Protein AF-A0A7R8ZRE8-F1 (afdb_monomer_lite)

InterPro domains:
  IPR001609 Myosin head, motor domain-like [PF00063] (2-101)
  IPR001609 Myosin head, motor domain-like [PS51456] (1-142)
  IPR027417 P-loop containing nucleoside triphosphate hydrolase [SSF52540] (2-129)
  IPR036961 Kinesin motor domain superfamily [G3DSA:3.40.850.10] (17-56)

Sequence (302 aa):
DFHTRLDNLLRTLVHAKPHFIRCIRANSCEDRGRFDRHVVGRQIRAMQVMETVNLMAGGFPHRMRFKAFNSRYKLLAPFRSLRRSEDHILDDAKLILTSFSQRIEEQPINHSVSINWALGKRHLFLSHPGVAFETASHSLRSSSRRAQILRSPLTGTTASVLPLGLPGYRQPAAPSSSSRPRPQPIAGTPPPNEIGIGQINRCDPKTIQRTCQRFGLDVQEQPPPLPPSRTYTVAGNAKLSYPQMRVMKATYPDDGSASDIILYKGESVLVIGAGKRGHLVVEHKGIAIQVPFQYLELRIDR

Secondary structure (DSSP, 8-state):
-HHHHHHHHHHHHHTS---------S-TT--TT---HHHHHHHHHHTTHHHHHHHHHTS--EEEEHHHHHHHHGGGS-GGG----GGGHHHHHHHHHHHHHHHHHHS-SSTT----EEE-SSEEEESS-HHHHHHHHHHHHHHHHHHHHT---------------PPP--PPPPPP--PPPPPPPPTTPPPPP----S---PPPHHHHHHHHHHTT---S----PPPP---EEEETTEEEESSEEEEESS-B--S----S--BPTT-EEEEEEE-STTEEEEEETTEEEEEEGGGEEE----

Structure (mmCIF, N/CA/C/O backbone):
data_AF-A0A7R8ZRE8-F1
#
_entry.id   AF-A0A7R8ZRE8-F1
#
loop_
_atom_site.group_PDB
_atom_site.id
_atom_site.type_symbol
_atom_site.label_atom_id
_atom_site.label_alt_id
_atom_site.label_comp_id
_atom_site.label_asym_id
_atom_site.label_entity_id
_atom_site.label_seq_id
_atom_site.pdbx_PDB_ins_code
_atom_site.Cartn_x
_atom_site.Cartn_y
_atom_site.Cartn_z
_atom_site.occupancy
_atom_site.B_iso_or_equiv
_atom_site.auth_seq_id
_atom_site.auth_comp_id
_atom_site.auth_asym_id
_atom_site.auth_atom_id
_atom_site.pdbx_PDB_model_num
ATOM 1 N N . ASP A 1 1 ? 34.662 16.075 -7.783 1.00 87.06 1 ASP A N 1
ATOM 2 C CA . ASP A 1 1 ? 34.565 15.566 -6.412 1.00 87.06 1 ASP A CA 1
ATOM 3 C C . ASP A 1 1 ? 33.253 14.806 -6.214 1.00 87.06 1 ASP A C 1
ATOM 5 O O . ASP A 1 1 ? 32.206 15.306 -6.626 1.00 87.06 1 ASP A O 1
ATOM 9 N N . PHE A 1 2 ? 33.304 13.570 -5.708 1.00 93.12 2 PHE A N 1
ATOM 10 C CA . PHE A 1 2 ? 32.115 12.718 -5.524 1.00 93.12 2 PHE A CA 1
ATOM 11 C C . PHE A 1 2 ? 31.274 13.197 -4.337 1.00 93.12 2 PHE A C 1
ATOM 13 O O . PHE A 1 2 ? 30.052 13.292 -4.452 1.00 93.12 2 PHE A O 1
ATOM 20 N N . HIS A 1 3 ? 31.940 13.586 -3.246 1.00 94.19 3 HIS A N 1
ATOM 21 C CA . HIS A 1 3 ? 31.298 14.063 -2.023 1.00 94.19 3 HIS A CA 1
ATOM 22 C C . HIS A 1 3 ? 30.394 15.268 -2.287 1.00 94.19 3 HIS A C 1
ATOM 24 O O . HIS A 1 3 ? 29.213 15.235 -1.960 1.00 94.19 3 HIS A O 1
ATOM 30 N N . THR A 1 4 ? 30.890 16.277 -3.006 1.00 94.19 4 THR A N 1
ATOM 31 C CA . THR A 1 4 ? 30.104 17.475 -3.337 1.00 94.19 4 THR A CA 1
ATOM 32 C C . THR A 1 4 ? 28.855 17.154 -4.164 1.00 94.19 4 THR A C 1
ATOM 34 O O . THR A 1 4 ? 27.802 17.758 -3.965 1.00 94.19 4 THR A O 1
ATOM 37 N N . ARG A 1 5 ? 28.941 16.195 -5.099 1.00 94.75 5 ARG A N 1
ATOM 38 C CA . ARG A 1 5 ? 27.792 15.791 -5.929 1.00 94.75 5 ARG A CA 1
ATOM 39 C C . ARG A 1 5 ? 26.746 15.031 -5.113 1.00 94.75 5 ARG A C 1
ATOM 41 O O . ARG A 1 5 ? 25.556 15.270 -5.305 1.00 94.75 5 ARG A O 1
ATOM 48 N N . LEU A 1 6 ? 27.183 14.158 -4.204 1.00 95.81 6 LEU A N 1
ATOM 49 C CA . LEU A 1 6 ? 26.295 13.435 -3.296 1.00 95.81 6 LEU A CA 1
ATOM 50 C C . LEU A 1 6 ? 25.598 14.389 -2.318 1.00 95.81 6 LEU A C 1
ATOM 52 O O . LEU A 1 6 ? 24.380 14.319 -2.175 1.00 95.81 6 LEU A O 1
ATOM 56 N N . ASP A 1 7 ? 26.336 15.322 -1.716 1.00 95.19 7 ASP A N 1
ATOM 57 C CA . ASP A 1 7 ? 25.781 16.309 -0.784 1.00 95.19 7 ASP A CA 1
ATOM 58 C C . ASP A 1 7 ? 24.723 17.188 -1.449 1.00 95.19 7 ASP A C 1
ATOM 60 O O . ASP A 1 7 ? 23.653 17.424 -0.886 1.00 95.19 7 ASP A O 1
ATOM 64 N N . ASN A 1 8 ? 24.987 17.641 -2.676 1.00 92.69 8 ASN A N 1
ATOM 65 C CA . ASN A 1 8 ? 24.018 18.419 -3.440 1.00 92.69 8 ASN A CA 1
ATOM 66 C C . ASN A 1 8 ? 22.737 17.612 -3.711 1.00 92.69 8 ASN A C 1
ATOM 68 O O . ASN A 1 8 ? 21.641 18.136 -3.514 1.00 92.69 8 ASN A O 1
ATOM 72 N N . LEU A 1 9 ? 22.861 16.333 -4.089 1.00 93.25 9 LEU A N 1
ATOM 73 C CA . LEU A 1 9 ? 21.713 15.444 -4.294 1.00 93.25 9 LEU A CA 1
ATOM 74 C C . LEU A 1 9 ? 20.910 15.241 -3.000 1.00 93.25 9 LEU A C 1
ATOM 76 O O . LEU A 1 9 ? 19.682 15.330 -3.020 1.00 93.25 9 LEU A O 1
ATOM 80 N N . LEU A 1 10 ? 21.586 14.994 -1.874 1.00 93.62 10 LEU A N 1
ATOM 81 C CA . LEU A 1 10 ? 20.930 14.798 -0.581 1.00 93.62 10 LEU A CA 1
ATOM 82 C C . LEU A 1 10 ? 20.164 16.051 -0.146 1.00 93.62 10 LEU A C 1
ATOM 84 O O . LEU A 1 10 ? 19.016 15.926 0.277 1.00 93.62 10 LEU A O 1
ATOM 88 N N . ARG A 1 11 ? 20.730 17.255 -0.324 1.00 91.94 11 ARG A N 1
ATOM 89 C CA . ARG A 1 11 ? 20.013 18.511 -0.034 1.00 91.94 11 ARG A CA 1
ATOM 90 C C . ARG A 1 11 ? 18.726 18.628 -0.847 1.00 91.94 11 ARG A C 1
ATOM 92 O O . ARG A 1 11 ? 17.687 18.961 -0.287 1.00 91.94 11 ARG A O 1
ATOM 99 N N . THR A 1 12 ? 18.754 18.298 -2.139 1.00 88.50 12 THR A N 1
ATOM 100 C CA . THR A 1 12 ? 17.541 18.306 -2.973 1.00 88.50 12 THR A CA 1
ATOM 101 C C . THR A 1 12 ? 16.508 17.281 -2.496 1.00 88.50 12 THR A C 1
ATOM 103 O O . THR A 1 12 ? 15.318 17.586 -2.444 1.00 88.50 12 THR A O 1
ATOM 106 N N . LEU A 1 13 ? 16.944 16.077 -2.112 1.00 90.88 13 LEU A N 1
ATOM 107 C CA . LEU A 1 13 ? 16.048 15.014 -1.651 1.00 90.88 13 LEU A CA 1
ATOM 108 C C . LEU A 1 13 ? 15.392 15.319 -0.298 1.00 90.88 13 LEU A C 1
ATOM 110 O O . LEU A 1 13 ? 14.240 14.942 -0.098 1.00 90.88 13 LEU A O 1
ATOM 114 N N . VAL A 1 14 ? 16.084 16.018 0.608 1.00 90.75 14 VAL A N 1
ATOM 115 C CA . VAL A 1 14 ? 15.547 16.399 1.929 1.00 90.75 14 VAL A CA 1
ATOM 116 C C . VAL A 1 14 ? 14.339 17.332 1.811 1.00 90.75 14 VAL A C 1
ATOM 118 O O . VAL A 1 14 ? 13.418 17.247 2.621 1.00 90.75 14 VAL A O 1
ATOM 121 N N . HIS A 1 15 ? 14.303 18.191 0.791 1.00 88.75 15 HIS A N 1
ATOM 122 C CA . HIS A 1 15 ? 13.169 19.086 0.544 1.00 88.75 15 HIS A CA 1
ATOM 123 C C . HIS A 1 15 ? 12.022 18.426 -0.238 1.00 88.75 15 HIS A C 1
ATOM 125 O O . HIS A 1 15 ? 10.964 19.032 -0.413 1.00 88.75 15 HIS A O 1
ATOM 131 N N . ALA A 1 16 ? 12.205 17.188 -0.701 1.00 90.31 16 ALA A N 1
ATOM 132 C CA . ALA A 1 16 ? 11.197 16.436 -1.431 1.00 90.31 16 ALA A CA 1
ATOM 133 C C . ALA A 1 16 ? 10.409 15.489 -0.513 1.00 90.31 16 ALA A C 1
ATOM 135 O O . ALA A 1 16 ? 10.809 15.162 0.603 1.00 90.31 16 ALA A O 1
ATOM 136 N N . LYS A 1 17 ? 9.281 14.984 -1.022 1.00 88.06 17 LYS A N 1
ATOM 137 C CA . LYS A 1 17 ? 8.579 13.841 -0.431 1.00 88.06 17 LYS A CA 1
ATOM 138 C C . LYS A 1 17 ? 9.030 12.563 -1.148 1.00 88.06 17 LYS A C 1
ATOM 140 O O . LYS A 1 17 ? 8.593 12.335 -2.278 1.00 88.06 17 LYS A O 1
ATOM 145 N N . PRO A 1 18 ? 9.898 11.733 -0.548 1.00 86.12 18 PRO A N 1
ATOM 146 C CA . PRO A 1 18 ? 10.464 10.593 -1.251 1.00 86.12 18 PRO A CA 1
ATOM 147 C C . PRO A 1 18 ? 9.448 9.458 -1.407 1.00 86.12 18 PRO A C 1
ATOM 149 O O . PRO A 1 18 ? 8.676 9.142 -0.499 1.00 86.12 18 PRO A O 1
ATOM 152 N N . HIS A 1 19 ? 9.508 8.804 -2.564 1.00 86.69 19 HIS A N 1
ATOM 153 C CA . HIS A 1 19 ? 8.816 7.555 -2.857 1.00 86.69 19 HIS A CA 1
ATOM 154 C C . HIS A 1 19 ? 9.860 6.526 -3.294 1.00 86.69 19 HIS A C 1
ATOM 156 O O . HIS A 1 19 ? 10.651 6.791 -4.195 1.00 86.69 19 HIS A O 1
ATOM 162 N N . PHE A 1 20 ? 9.876 5.359 -2.649 1.00 85.31 20 PHE A N 1
ATOM 163 C CA . PHE A 1 20 ? 10.889 4.332 -2.891 1.00 85.31 20 PHE A CA 1
ATOM 164 C C . PHE A 1 20 ? 10.307 3.158 -3.678 1.00 85.31 20 PHE A C 1
ATOM 166 O O . PHE A 1 20 ? 9.267 2.612 -3.311 1.00 85.31 20 PHE A O 1
ATOM 173 N N . ILE A 1 21 ? 11.016 2.737 -4.726 1.00 90.38 21 ILE A N 1
ATOM 174 C CA . ILE A 1 21 ? 10.726 1.523 -5.494 1.00 90.38 21 ILE A CA 1
ATOM 175 C C . ILE A 1 21 ? 11.922 0.583 -5.325 1.00 90.38 21 ILE A C 1
ATOM 177 O O . ILE A 1 21 ? 13.054 0.958 -5.621 1.00 90.38 21 ILE A O 1
ATOM 181 N N . ARG A 1 22 ? 11.676 -0.634 -4.829 1.00 88.81 22 ARG A N 1
ATOM 182 C CA . ARG A 1 22 ? 12.699 -1.677 -4.668 1.00 88.81 22 ARG A CA 1
ATOM 183 C C . ARG A 1 22 ? 12.564 -2.695 -5.796 1.00 88.81 22 ARG A C 1
ATOM 185 O O . ARG A 1 22 ? 11.611 -3.470 -5.818 1.00 88.81 22 ARG A O 1
ATOM 192 N N . CYS A 1 23 ? 13.507 -2.686 -6.730 1.00 94.00 23 CYS A N 1
ATOM 193 C CA . CYS A 1 23 ? 13.547 -3.642 -7.833 1.00 94.00 23 CYS A CA 1
ATOM 194 C C . CYS A 1 23 ? 14.238 -4.938 -7.389 1.00 94.00 23 CYS A C 1
ATOM 196 O O . CYS A 1 23 ? 15.284 -4.891 -6.747 1.00 94.00 23 CYS A O 1
ATOM 198 N N . ILE A 1 24 ? 13.669 -6.095 -7.742 1.00 93.62 24 ILE A N 1
ATOM 199 C CA . ILE A 1 24 ? 14.229 -7.414 -7.415 1.00 93.62 24 ILE A CA 1
ATOM 200 C C . ILE A 1 24 ? 14.342 -8.238 -8.690 1.00 93.62 24 ILE A C 1
ATOM 202 O O . ILE A 1 24 ? 13.349 -8.482 -9.376 1.00 93.62 24 ILE A O 1
ATOM 206 N N . ARG A 1 25 ? 15.547 -8.724 -8.979 1.00 92.31 25 ARG A N 1
ATOM 207 C CA . ARG A 1 25 ? 15.789 -9.686 -10.052 1.00 92.31 25 ARG A CA 1
ATOM 208 C C . ARG A 1 25 ? 15.332 -11.077 -9.612 1.00 92.31 25 ARG A C 1
ATOM 210 O O . ARG A 1 25 ? 15.838 -11.601 -8.622 1.00 92.31 25 ARG A O 1
ATOM 217 N N . ALA A 1 26 ? 14.398 -11.674 -10.353 1.00 93.38 26 ALA A N 1
ATOM 218 C CA . ALA A 1 26 ? 13.807 -12.969 -10.008 1.00 93.38 26 ALA A CA 1
ATOM 219 C C . ALA A 1 26 ? 14.759 -14.158 -10.223 1.00 93.38 26 ALA A C 1
ATOM 221 O O . ALA A 1 26 ? 14.683 -15.137 -9.488 1.00 93.38 26 ALA A O 1
ATOM 222 N N . ASN A 1 27 ? 15.642 -14.090 -11.222 1.00 93.31 27 ASN A N 1
ATOM 223 C CA . ASN A 1 27 ? 16.634 -15.121 -11.521 1.00 93.31 27 ASN A CA 1
ATOM 224 C C . ASN A 1 27 ? 17.823 -14.522 -12.302 1.00 93.31 27 ASN A C 1
ATOM 226 O O . ASN A 1 27 ? 17.683 -13.482 -12.946 1.00 93.31 27 ASN A O 1
ATOM 230 N N . SER A 1 28 ? 18.991 -15.166 -12.240 1.00 91.69 28 SER A N 1
ATOM 231 C CA . SER A 1 28 ? 20.229 -14.671 -12.870 1.00 91.69 28 SER A CA 1
ATOM 232 C C . SER A 1 28 ? 20.265 -14.795 -14.397 1.00 91.69 28 SER A C 1
ATOM 234 O O . SER A 1 28 ? 21.117 -14.171 -15.020 1.00 91.69 28 SER A O 1
ATOM 236 N N . CYS A 1 29 ? 19.382 -15.605 -14.983 1.00 90.75 29 CYS A N 1
ATOM 237 C CA . CYS A 1 29 ? 19.345 -15.896 -16.421 1.00 90.75 29 CYS A CA 1
ATOM 238 C C . CYS A 1 29 ? 18.285 -15.071 -17.173 1.00 90.75 29 CYS A C 1
ATOM 240 O O . CYS A 1 29 ? 18.202 -15.152 -18.388 1.00 90.75 29 CYS A O 1
ATOM 242 N N . GLU A 1 30 ? 17.483 -14.276 -16.456 1.00 87.81 30 GLU A N 1
ATOM 243 C CA . GLU A 1 30 ? 16.358 -13.480 -16.982 1.00 87.81 30 GLU A CA 1
ATOM 244 C C . GLU A 1 30 ? 15.233 -14.306 -17.622 1.00 87.81 30 GLU A C 1
ATOM 246 O O . GLU A 1 30 ? 14.402 -13.800 -18.378 1.00 87.81 30 GLU A O 1
ATOM 251 N N . ASP A 1 31 ? 15.141 -15.577 -17.236 1.00 89.38 31 ASP A N 1
ATOM 252 C CA . ASP A 1 31 ? 14.127 -16.498 -17.726 1.00 89.38 31 ASP A CA 1
ATOM 253 C C . ASP A 1 31 ? 12.733 -16.093 -17.235 1.00 89.38 31 ASP A C 1
ATOM 255 O O . ASP A 1 31 ? 12.507 -15.787 -16.057 1.00 89.38 31 ASP A O 1
ATOM 259 N N . ARG A 1 32 ? 11.746 -16.151 -18.131 1.00 88.25 32 ARG A N 1
ATOM 260 C CA . ARG A 1 32 ? 10.348 -15.869 -17.786 1.00 88.25 32 ARG A CA 1
ATOM 261 C C . ARG A 1 32 ? 9.765 -16.989 -16.926 1.00 88.25 32 ARG A C 1
ATOM 263 O O . ARG A 1 32 ? 9.929 -18.163 -17.229 1.00 88.25 32 ARG A O 1
ATOM 270 N N . GLY A 1 33 ? 9.031 -16.620 -15.876 1.00 87.06 33 GLY A N 1
ATOM 271 C CA . GLY A 1 33 ? 8.348 -17.578 -14.996 1.00 87.06 33 GLY A CA 1
ATOM 272 C C . GLY A 1 33 ? 9.276 -18.371 -14.069 1.00 87.06 33 GLY A C 1
ATOM 273 O O . GLY A 1 33 ? 8.796 -19.221 -13.323 1.00 87.06 33 GLY A O 1
ATOM 274 N N . ARG A 1 34 ? 10.583 -18.084 -14.081 1.00 88.38 34 ARG A N 1
ATOM 275 C CA . ARG A 1 34 ? 11.568 -18.722 -13.209 1.00 88.38 34 ARG A CA 1
ATOM 276 C C . ARG A 1 34 ? 11.878 -17.835 -12.010 1.00 88.38 34 ARG A C 1
ATOM 278 O O . ARG A 1 34 ? 12.193 -16.654 -12.158 1.00 88.38 34 ARG A O 1
ATOM 285 N N . PHE A 1 35 ? 11.829 -18.427 -10.823 1.00 92.69 35 PHE A N 1
ATOM 286 C CA . PHE A 1 35 ? 12.136 -17.757 -9.566 1.00 92.69 35 PHE A CA 1
ATOM 287 C C . PHE A 1 35 ? 13.261 -18.498 -8.848 1.00 92.69 35 PHE A C 1
ATOM 289 O O . PHE A 1 35 ? 13.107 -19.656 -8.466 1.00 92.69 35 PHE A O 1
ATOM 296 N N . ASP A 1 36 ? 14.390 -17.822 -8.662 1.00 91.75 36 ASP A N 1
ATOM 297 C CA . ASP A 1 36 ? 15.524 -18.328 -7.904 1.00 91.75 36 ASP A CA 1
ATOM 298 C C . ASP A 1 36 ? 15.533 -17.697 -6.507 1.00 91.75 36 ASP A C 1
ATOM 300 O O . ASP A 1 36 ? 15.839 -16.514 -6.309 1.00 91.75 36 ASP A O 1
ATOM 304 N N . ARG A 1 37 ? 15.219 -18.529 -5.510 1.00 92.75 37 ARG A N 1
ATOM 305 C CA . ARG A 1 37 ? 15.152 -18.124 -4.106 1.00 92.75 37 ARG A CA 1
ATOM 306 C C . ARG A 1 37 ? 16.490 -17.607 -3.579 1.00 92.75 37 ARG A C 1
ATOM 308 O O . ARG A 1 37 ? 16.485 -16.703 -2.746 1.00 92.75 37 ARG A O 1
ATOM 315 N N . HIS A 1 38 ? 17.623 -18.139 -4.034 1.00 91.44 38 HIS A N 1
ATOM 316 C CA . HIS A 1 38 ? 18.937 -17.713 -3.548 1.00 91.44 38 HIS A CA 1
ATOM 317 C C . HIS A 1 38 ? 19.315 -16.336 -4.097 1.00 91.44 38 HIS A C 1
ATOM 319 O O . HIS A 1 38 ? 19.860 -15.500 -3.372 1.00 91.44 38 HIS A O 1
ATOM 325 N N . VAL A 1 39 ? 18.990 -16.068 -5.362 1.00 90.62 39 VAL A N 1
ATOM 326 C CA . VAL A 1 39 ? 19.213 -14.764 -6.006 1.00 90.62 39 VAL A CA 1
ATOM 327 C C . VAL A 1 39 ? 18.345 -13.688 -5.365 1.00 90.62 39 VAL A C 1
ATOM 329 O O . VAL A 1 39 ? 18.846 -12.630 -4.979 1.00 90.62 39 VAL A O 1
ATOM 332 N N . VAL A 1 40 ? 17.056 -13.970 -5.189 1.00 94.38 40 VAL A N 1
ATOM 333 C CA . VAL A 1 40 ? 16.113 -13.046 -4.551 1.00 94.38 40 VAL A CA 1
ATOM 334 C C . VAL A 1 40 ? 16.454 -12.851 -3.072 1.00 94.38 40 VAL A C 1
ATOM 336 O O . VAL A 1 40 ? 16.520 -11.720 -2.600 1.00 94.38 40 VAL A O 1
ATOM 339 N N . GLY A 1 41 ? 16.760 -13.928 -2.343 1.00 92.38 41 GLY A N 1
ATOM 340 C CA . GLY A 1 41 ? 17.111 -13.871 -0.923 1.00 92.38 41 GLY A CA 1
ATOM 341 C C . GLY A 1 41 ? 18.361 -13.035 -0.636 1.00 92.38 41 GLY A C 1
ATOM 342 O O . GLY A 1 41 ? 18.385 -12.279 0.334 1.00 92.38 41 GLY A O 1
ATOM 343 N N . ARG A 1 42 ? 19.389 -13.099 -1.498 1.00 92.75 42 ARG A N 1
ATOM 344 C CA . ARG A 1 42 ? 20.566 -12.217 -1.392 1.00 92.75 42 ARG A CA 1
ATOM 345 C C . ARG A 1 42 ? 20.197 -10.741 -1.556 1.00 92.75 42 ARG A C 1
ATOM 347 O O . ARG A 1 42 ? 20.642 -9.933 -0.750 1.00 92.75 42 ARG A O 1
ATOM 354 N N . GLN A 1 43 ? 19.356 -10.405 -2.535 1.00 93.94 43 GLN A N 1
ATOM 355 C CA . GLN A 1 43 ? 18.902 -9.027 -2.762 1.00 93.94 43 GLN A CA 1
ATOM 356 C C . GLN A 1 43 ? 18.036 -8.503 -1.611 1.00 93.94 43 GLN A C 1
ATOM 358 O O . GLN A 1 43 ? 18.227 -7.377 -1.168 1.00 93.94 43 GLN A O 1
ATOM 363 N N . ILE A 1 44 ? 17.122 -9.324 -1.086 1.00 94.31 44 ILE A N 1
ATOM 364 C CA . ILE A 1 44 ? 16.276 -8.971 0.065 1.00 94.31 44 ILE A CA 1
ATOM 365 C C . ILE A 1 44 ? 17.133 -8.612 1.286 1.00 94.31 44 ILE A C 1
ATOM 367 O O . ILE A 1 44 ? 16.851 -7.606 1.937 1.00 94.31 44 ILE A O 1
ATOM 371 N N . ARG A 1 45 ? 18.188 -9.394 1.562 1.00 92.31 45 ARG A N 1
ATOM 372 C CA . ARG A 1 45 ? 19.153 -9.101 2.637 1.00 92.31 45 ARG A CA 1
ATOM 373 C C . ARG A 1 45 ? 19.966 -7.838 2.356 1.00 92.31 45 ARG A C 1
ATOM 375 O O . ARG A 1 45 ? 20.076 -6.989 3.227 1.00 92.31 45 ARG A O 1
ATOM 382 N N . ALA A 1 46 ? 20.485 -7.677 1.137 1.00 93.12 46 ALA A N 1
ATOM 383 C CA . ALA A 1 46 ? 21.270 -6.497 0.761 1.00 93.12 46 ALA A CA 1
ATOM 384 C 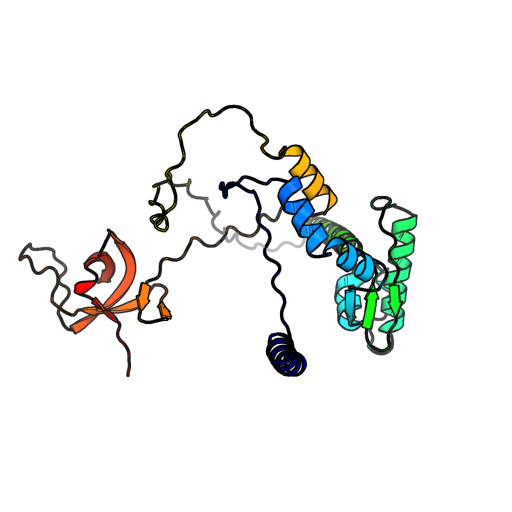C . ALA A 1 46 ? 20.465 -5.186 0.862 1.00 93.12 46 ALA A C 1
ATOM 386 O O . ALA A 1 46 ? 21.001 -4.159 1.257 1.00 93.12 46 ALA A O 1
ATOM 387 N N . MET A 1 47 ? 19.168 -5.227 0.547 1.00 93.50 47 MET A N 1
ATOM 388 C CA . MET A 1 47 ? 18.249 -4.091 0.693 1.00 93.50 47 MET A CA 1
ATOM 389 C C . MET A 1 47 ? 17.679 -3.930 2.114 1.00 93.50 47 MET A C 1
ATOM 391 O O . MET A 1 47 ? 16.827 -3.063 2.323 1.00 93.50 47 MET A O 1
ATOM 395 N N . GLN A 1 48 ? 18.076 -4.788 3.058 1.00 92.25 48 GLN A N 1
ATOM 396 C CA . GLN A 1 48 ? 17.611 -4.802 4.449 1.00 92.25 48 GLN A CA 1
ATOM 397 C C . GLN A 1 48 ? 16.081 -4.839 4.602 1.00 92.25 48 GLN A C 1
ATOM 399 O O . GLN A 1 48 ? 15.483 -4.199 5.475 1.00 92.25 48 GLN A O 1
ATOM 404 N N . VAL A 1 49 ? 15.400 -5.546 3.695 1.00 89.31 49 VAL A N 1
ATOM 405 C CA . VAL A 1 49 ? 13.931 -5.583 3.682 1.00 89.31 49 VAL A CA 1
ATOM 406 C C . VAL A 1 49 ? 13.405 -6.276 4.938 1.00 89.31 49 VAL A C 1
ATOM 408 O O . VAL A 1 49 ? 12.442 -5.792 5.527 1.00 89.31 49 VAL A O 1
ATOM 411 N N . MET A 1 50 ? 14.040 -7.370 5.367 1.00 85.69 50 MET A N 1
ATOM 412 C CA . MET A 1 50 ? 13.608 -8.140 6.539 1.00 85.69 50 MET A CA 1
ATOM 413 C C . MET A 1 50 ? 13.820 -7.364 7.836 1.00 85.69 50 MET A C 1
ATOM 415 O O . MET A 1 50 ? 12.952 -7.354 8.698 1.00 85.69 50 MET A O 1
ATOM 419 N N . GLU A 1 51 ? 14.939 -6.665 7.949 1.00 87.25 51 GLU A N 1
ATOM 420 C CA . GLU A 1 51 ? 15.298 -5.805 9.069 1.00 87.25 51 GLU A CA 1
ATOM 421 C C . GLU A 1 51 ? 14.311 -4.641 9.173 1.00 87.25 51 GLU A C 1
ATOM 423 O O . GLU A 1 51 ? 13.790 -4.370 10.252 1.00 87.25 51 GLU A O 1
ATOM 428 N N . THR A 1 52 ? 13.967 -4.021 8.035 1.00 86.38 52 THR A N 1
ATOM 429 C CA . THR A 1 52 ? 12.921 -2.988 7.980 1.00 86.38 52 THR A CA 1
ATOM 430 C C . THR A 1 52 ? 11.579 -3.551 8.457 1.00 86.38 52 THR A C 1
ATOM 432 O O . THR A 1 52 ? 10.890 -2.915 9.250 1.00 86.38 52 THR A O 1
ATOM 435 N N . VAL A 1 53 ? 11.194 -4.745 7.993 1.00 83.00 53 VAL A N 1
ATOM 436 C CA . VAL A 1 53 ? 9.942 -5.399 8.405 1.00 83.00 53 VAL A CA 1
ATOM 437 C C . VAL A 1 53 ? 9.946 -5.722 9.895 1.00 83.00 53 VAL A C 1
ATOM 439 O O . VAL A 1 53 ? 8.958 -5.436 10.559 1.00 83.00 53 VAL A O 1
ATOM 442 N N . ASN A 1 54 ? 11.044 -6.243 10.436 1.00 81.81 54 ASN A N 1
ATOM 443 C CA . ASN A 1 54 ? 11.167 -6.560 11.857 1.00 81.81 54 ASN A CA 1
ATOM 444 C C . ASN A 1 54 ? 11.098 -5.301 12.728 1.00 81.81 54 ASN A C 1
ATOM 446 O O . ASN A 1 54 ? 10.386 -5.290 13.729 1.00 81.81 54 ASN A O 1
ATOM 450 N N . LEU A 1 55 ? 11.771 -4.221 12.319 1.00 82.50 55 LEU A N 1
ATOM 451 C CA . LEU A 1 55 ? 11.699 -2.929 13.004 1.00 82.50 55 LEU A CA 1
ATOM 452 C C . LEU A 1 55 ? 10.265 -2.384 13.001 1.00 82.50 55 LEU A C 1
ATOM 454 O O . LEU A 1 55 ? 9.780 -1.913 14.027 1.00 82.50 55 LEU A O 1
ATOM 458 N N . MET A 1 56 ? 9.555 -2.497 11.874 1.00 81.00 56 MET A N 1
ATOM 459 C CA . MET A 1 56 ? 8.142 -2.117 11.796 1.00 81.00 56 MET A CA 1
ATOM 460 C C . MET A 1 56 ? 7.246 -3.025 12.646 1.00 81.00 56 MET A C 1
ATOM 462 O O . MET A 1 56 ? 6.318 -2.528 13.278 1.00 81.00 56 MET A O 1
ATOM 466 N N . ALA A 1 57 ? 7.514 -4.332 12.678 1.00 73.75 57 ALA A N 1
ATOM 467 C CA . ALA A 1 57 ? 6.730 -5.319 13.419 1.00 73.75 57 ALA A CA 1
ATOM 468 C C . ALA A 1 57 ? 6.857 -5.161 14.943 1.00 73.75 57 ALA A C 1
ATOM 470 O O . ALA A 1 57 ? 5.900 -5.441 15.660 1.00 73.75 57 ALA A O 1
ATOM 471 N N . GLY A 1 58 ? 8.002 -4.676 15.434 1.00 76.44 58 GLY A N 1
ATOM 472 C CA . GLY A 1 58 ? 8.182 -4.312 16.844 1.00 76.44 58 GLY A CA 1
ATOM 473 C C . GLY A 1 58 ? 7.413 -3.053 17.270 1.00 76.44 58 GLY A C 1
ATOM 474 O O . GLY A 1 58 ? 7.312 -2.774 18.461 1.00 76.44 58 GLY A O 1
ATOM 475 N N . GLY A 1 59 ? 6.878 -2.286 16.314 1.00 83.81 59 GLY A N 1
ATOM 476 C CA . GLY A 1 59 ? 6.095 -1.079 16.564 1.00 83.81 59 GLY A CA 1
ATOM 477 C C . GLY A 1 59 ? 4.593 -1.272 16.344 1.00 83.81 59 GLY A C 1
ATOM 478 O O . GLY A 1 59 ? 4.025 -2.333 16.586 1.00 83.81 59 GLY A O 1
ATOM 479 N N . PHE A 1 60 ? 3.942 -0.211 15.858 1.00 85.12 60 PHE A N 1
ATOM 480 C CA . PHE A 1 60 ? 2.527 -0.211 15.479 1.00 85.12 60 PHE A CA 1
ATOM 481 C C . PHE A 1 60 ? 2.347 0.274 14.028 1.00 85.12 60 PHE A C 1
ATOM 483 O O . PHE A 1 60 ? 1.969 1.429 13.801 1.00 85.12 60 PHE A O 1
ATOM 490 N N . PRO A 1 61 ? 2.634 -0.574 13.023 1.00 78.88 61 PRO A N 1
ATOM 491 C CA . PRO A 1 61 ? 2.628 -0.192 11.611 1.00 78.88 61 PRO A CA 1
ATOM 492 C C . PRO A 1 61 ? 1.232 0.191 11.106 1.00 78.88 61 PRO A C 1
ATOM 494 O O . PRO A 1 61 ? 1.104 0.926 10.126 1.00 78.88 61 PRO A O 1
ATOM 497 N N . HIS A 1 62 ? 0.170 -0.273 11.769 1.00 82.19 62 HIS A N 1
ATOM 498 C CA . HIS A 1 62 ? -1.197 0.060 11.398 1.00 82.19 62 HIS A CA 1
ATOM 499 C C . HIS A 1 62 ? -1.764 1.156 12.296 1.00 82.19 62 HIS A C 1
ATOM 501 O O . HIS A 1 62 ? -1.919 0.979 13.502 1.00 82.19 62 HIS A O 1
ATOM 507 N N . ARG A 1 63 ? -2.157 2.269 11.671 1.00 87.44 63 ARG A N 1
ATOM 508 C CA . ARG A 1 63 ? -2.825 3.401 12.317 1.00 87.44 63 ARG A CA 1
ATOM 509 C C . ARG A 1 63 ? -4.211 3.605 11.716 1.00 87.44 63 ARG A C 1
ATOM 511 O O . ARG A 1 63 ? -4.339 3.826 10.514 1.00 87.44 63 ARG A O 1
ATOM 518 N N . MET A 1 64 ? -5.247 3.599 12.548 1.00 88.81 64 MET A N 1
ATOM 519 C CA . MET A 1 64 ? -6.637 3.756 12.111 1.00 88.81 64 MET A CA 1
ATOM 520 C C . MET A 1 64 ? -7.365 4.798 12.958 1.00 88.81 64 MET A C 1
ATOM 522 O O . MET A 1 64 ? -7.181 4.852 14.167 1.00 88.81 64 MET A O 1
ATOM 526 N N . ARG A 1 65 ? -8.206 5.643 12.351 1.00 92.00 65 ARG A N 1
ATOM 527 C CA . ARG A 1 65 ? -9.088 6.545 13.117 1.00 92.00 65 ARG A CA 1
ATOM 528 C C . ARG A 1 65 ? -10.143 5.735 13.864 1.00 92.00 65 ARG A C 1
ATOM 530 O O . ARG A 1 65 ? -10.697 4.804 13.285 1.00 92.00 65 ARG A O 1
ATOM 537 N N . PHE A 1 66 ? -10.499 6.142 15.080 1.00 91.50 66 PHE A N 1
ATOM 538 C CA . PHE A 1 66 ? -11.488 5.409 15.878 1.00 91.50 66 PHE A CA 1
ATOM 539 C C . PHE A 1 66 ? -12.851 5.266 15.186 1.00 91.50 66 PHE A C 1
ATOM 541 O O . PHE A 1 66 ? -13.411 4.178 15.156 1.00 91.50 66 PHE A O 1
ATOM 548 N N . LYS A 1 67 ? -13.341 6.322 14.521 1.00 90.62 67 LYS A N 1
ATOM 549 C CA . LYS A 1 67 ? -14.591 6.275 13.739 1.00 90.62 67 LYS A CA 1
ATOM 550 C C . LYS A 1 67 ? -14.560 5.199 12.644 1.00 90.62 67 LYS A C 1
ATOM 552 O O . LYS A 1 67 ? -15.532 4.471 12.455 1.00 90.62 67 LYS A O 1
ATOM 557 N N . ALA A 1 68 ? -13.425 5.069 11.952 1.00 89.50 68 ALA A N 1
ATOM 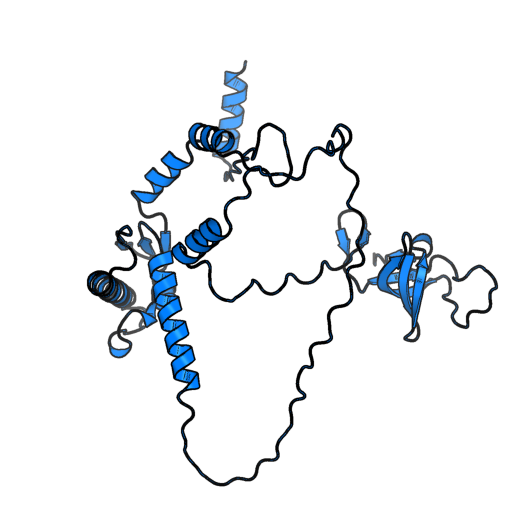558 C CA . ALA A 1 68 ? -13.230 4.036 10.937 1.00 89.50 68 ALA A CA 1
ATOM 559 C C . ALA A 1 68 ? -13.133 2.638 11.567 1.00 89.50 68 ALA A C 1
ATOM 561 O O . ALA A 1 68 ? -13.741 1.699 11.057 1.00 89.50 68 ALA A O 1
ATOM 562 N N . PHE A 1 69 ? -12.426 2.517 12.695 1.00 89.62 69 PHE A N 1
ATOM 563 C CA . PHE A 1 69 ? -12.284 1.268 13.440 1.00 89.62 69 PHE A CA 1
ATOM 564 C C . PHE A 1 69 ? -13.639 0.744 13.936 1.00 89.62 69 PHE A C 1
ATOM 566 O O . PHE A 1 69 ? -14.037 -0.358 13.563 1.00 89.62 69 PHE A O 1
ATOM 573 N N . ASN A 1 70 ? -14.402 1.558 14.670 1.00 90.00 70 ASN A N 1
ATOM 574 C CA . ASN A 1 70 ? -15.702 1.164 15.218 1.00 90.00 70 ASN A CA 1
ATOM 575 C C . ASN A 1 70 ? -16.684 0.797 14.100 1.00 90.00 70 ASN A C 1
ATOM 577 O O . ASN A 1 70 ? -17.350 -0.231 14.170 1.00 90.00 70 ASN A O 1
ATOM 581 N N . SER A 1 71 ? -16.734 1.583 13.018 1.00 87.00 71 SER A N 1
ATOM 582 C CA . SER A 1 71 ? -17.601 1.280 11.872 1.00 87.00 71 SER A CA 1
ATOM 583 C C . SER A 1 71 ? -17.264 -0.069 11.225 1.00 87.00 71 SER A C 1
ATOM 585 O O . SER A 1 71 ? -18.160 -0.865 10.923 1.00 87.00 71 SER A O 1
ATOM 587 N N . ARG A 1 72 ? -15.967 -0.356 11.052 1.00 84.31 72 ARG A N 1
ATOM 588 C CA . ARG A 1 72 ? -15.484 -1.577 10.401 1.00 84.31 72 ARG A CA 1
ATOM 589 C C . ARG A 1 72 ? -15.679 -2.823 11.268 1.00 84.31 72 ARG A C 1
ATOM 591 O O . ARG A 1 72 ? -16.076 -3.861 10.730 1.00 84.31 72 ARG A O 1
ATOM 598 N N . TYR A 1 73 ? -15.436 -2.701 12.573 1.00 84.38 73 TYR A N 1
ATOM 599 C CA . TYR A 1 73 ? -15.282 -3.821 13.507 1.00 84.38 73 TYR A CA 1
ATOM 600 C C . TYR A 1 73 ? -16.377 -3.939 14.575 1.00 84.38 73 TYR A C 1
ATOM 602 O O . TYR A 1 73 ? -16.304 -4.837 15.407 1.00 84.38 73 TYR A O 1
ATOM 610 N N . LYS A 1 74 ? -17.444 -3.130 14.519 1.00 85.31 74 LYS A N 1
ATOM 611 C CA . LYS A 1 74 ? -18.609 -3.212 15.430 1.00 85.31 74 LYS A CA 1
ATOM 612 C C . LYS A 1 74 ? -19.229 -4.603 15.596 1.00 85.31 74 LYS A C 1
ATOM 614 O O . LYS A 1 74 ? -19.920 -4.839 16.574 1.00 85.31 74 LYS A O 1
ATOM 619 N N . LEU A 1 75 ? -19.033 -5.507 14.635 1.00 84.06 75 LEU A N 1
ATOM 620 C CA . LEU A 1 75 ? -19.561 -6.874 14.697 1.00 84.06 75 LEU A CA 1
ATOM 621 C C . LEU A 1 75 ? -18.769 -7.788 15.644 1.00 84.06 75 LEU A C 1
ATOM 623 O O . LEU A 1 75 ? -19.254 -8.863 15.974 1.00 84.06 75 LEU A O 1
ATOM 627 N N . LEU A 1 76 ? -17.560 -7.388 16.052 1.00 82.31 76 LEU A N 1
ATOM 628 C CA . LEU A 1 76 ? -16.723 -8.163 16.973 1.00 82.31 76 LEU A CA 1
ATOM 629 C C . LEU A 1 76 ? -17.130 -7.980 18.440 1.00 82.31 76 LEU A C 1
ATOM 631 O O . LEU A 1 76 ? -16.794 -8.828 19.259 1.00 82.31 76 LEU A O 1
ATOM 635 N N . ALA A 1 77 ? -17.865 -6.913 18.760 1.00 85.38 77 ALA A N 1
ATOM 636 C CA . ALA A 1 77 ? -18.421 -6.676 20.086 1.00 85.38 77 ALA A CA 1
ATOM 637 C C . ALA A 1 77 ? -19.924 -7.006 20.130 1.00 85.38 77 ALA A C 1
ATOM 639 O O . ALA A 1 77 ? -20.616 -6.899 19.109 1.00 85.38 77 ALA A O 1
ATOM 640 N N . PRO A 1 78 ? -20.471 -7.347 21.311 1.00 83.94 78 PRO A N 1
ATOM 641 C CA . PRO A 1 78 ? -21.907 -7.504 21.498 1.00 83.94 78 PRO A CA 1
ATOM 642 C C . PRO A 1 78 ? -22.673 -6.241 21.086 1.00 83.94 78 PRO A C 1
ATOM 644 O O . PRO A 1 78 ? -22.427 -5.144 21.589 1.00 83.94 78 PRO A O 1
ATOM 647 N N . PHE A 1 79 ? -23.655 -6.395 20.192 1.00 82.44 79 PHE A N 1
ATOM 648 C CA . PHE A 1 79 ? -24.385 -5.260 19.615 1.00 82.44 79 PHE A CA 1
ATOM 649 C C . PHE A 1 79 ? -25.065 -4.379 20.676 1.00 82.44 79 PHE A C 1
ATOM 651 O O . PHE A 1 79 ? -25.119 -3.163 20.520 1.00 82.44 79 PHE A O 1
ATOM 658 N N . ARG A 1 80 ? -25.580 -4.961 21.762 1.00 84.69 80 ARG A N 1
ATOM 659 C CA . ARG A 1 80 ? -26.271 -4.203 22.822 1.00 84.69 80 ARG A CA 1
ATOM 660 C C . ARG A 1 80 ? -25.328 -3.336 23.660 1.00 84.69 80 ARG A C 1
ATOM 662 O O . ARG A 1 80 ? -25.787 -2.376 24.263 1.00 84.69 80 ARG A O 1
ATOM 669 N N . SER A 1 81 ? -24.039 -3.655 23.671 1.00 85.62 81 SER A N 1
ATOM 670 C CA . SER A 1 81 ? -23.042 -2.992 24.513 1.00 85.62 81 SER A CA 1
ATOM 671 C C . SER A 1 81 ? -22.367 -1.801 23.825 1.00 85.62 81 SER A C 1
ATOM 673 O O . SER A 1 81 ? -21.763 -0.977 24.502 1.00 85.62 81 SER A O 1
ATOM 675 N N . LEU A 1 82 ? -22.486 -1.683 22.497 1.00 87.25 82 LEU A N 1
ATOM 676 C CA . LEU A 1 82 ? -21.963 -0.542 21.740 1.00 87.25 82 LEU A CA 1
ATOM 677 C C . LEU A 1 82 ? -22.910 0.655 21.829 1.00 87.25 82 LEU A C 1
ATOM 679 O O . LEU A 1 82 ? -24.087 0.541 21.471 1.00 87.25 82 LEU A O 1
ATOM 683 N N . ARG A 1 83 ? -22.383 1.817 22.225 1.00 85.69 83 ARG A N 1
ATOM 684 C CA . ARG A 1 83 ? -23.163 3.056 22.364 1.00 85.69 83 ARG A CA 1
ATOM 685 C C . ARG A 1 83 ? -23.318 3.800 21.043 1.00 85.69 83 ARG A C 1
ATOM 687 O O . ARG A 1 83 ? -24.371 4.380 20.803 1.00 85.69 83 ARG A O 1
ATOM 694 N N . ARG A 1 84 ? -22.320 3.727 20.153 1.00 84.69 84 ARG A N 1
ATOM 695 C CA . ARG A 1 84 ? -22.317 4.350 18.813 1.00 84.69 84 ARG A CA 1
ATOM 696 C C . ARG A 1 84 ? -22.503 5.876 18.831 1.00 84.69 84 ARG A C 1
ATOM 698 O O . ARG A 1 84 ? -22.964 6.434 17.839 1.00 84.69 84 ARG A O 1
ATOM 705 N N . SER A 1 85 ? -22.141 6.534 19.932 1.00 87.75 85 SER A N 1
ATOM 706 C CA . SER A 1 85 ? -22.102 8.000 20.048 1.00 87.75 85 SER A CA 1
ATOM 707 C C . SER A 1 85 ? -20.676 8.513 19.849 1.00 87.75 85 SER A C 1
ATOM 709 O O . SER A 1 85 ? -19.727 7.783 20.145 1.00 87.75 85 SER A O 1
ATOM 711 N N . GLU A 1 86 ? -20.509 9.757 19.382 1.00 85.12 86 GLU A N 1
ATOM 712 C CA . GLU A 1 86 ? -19.180 10.361 19.212 1.00 85.12 86 GLU A CA 1
ATOM 713 C C . GLU A 1 86 ? -18.429 10.506 20.546 1.00 85.12 86 GLU A C 1
ATOM 715 O O . GLU A 1 86 ? -17.226 10.242 20.597 1.00 85.12 86 GLU A O 1
ATOM 720 N N . ASP A 1 87 ? -19.151 10.768 21.637 1.00 89.00 87 ASP A N 1
ATOM 721 C CA . ASP A 1 87 ? -18.582 10.893 22.987 1.00 89.00 87 ASP A CA 1
ATOM 722 C C . ASP A 1 87 ? -18.019 9.565 23.522 1.00 89.00 87 ASP A C 1
ATOM 724 O O . ASP A 1 87 ? -17.069 9.546 24.300 1.00 89.00 87 ASP A O 1
ATOM 728 N N . HIS A 1 88 ? -18.561 8.437 23.050 1.00 90.88 88 HIS A N 1
ATOM 729 C CA . HIS A 1 88 ? -18.204 7.085 23.499 1.00 90.88 88 HIS A CA 1
ATOM 730 C C . HIS A 1 88 ? -17.345 6.318 22.490 1.00 90.88 88 HIS A C 1
ATOM 732 O O . HIS A 1 88 ? -17.166 5.106 22.606 1.00 90.88 88 HIS A O 1
ATOM 738 N N . ILE A 1 89 ? -16.777 7.002 21.494 1.00 90.25 89 ILE A N 1
ATOM 739 C CA . ILE A 1 89 ? -15.961 6.370 20.450 1.00 90.25 89 ILE A CA 1
ATOM 740 C C . ILE A 1 89 ? -14.784 5.574 21.038 1.00 90.25 89 ILE A C 1
ATOM 742 O O . ILE A 1 89 ? -14.446 4.507 20.516 1.00 90.25 89 ILE A O 1
ATOM 746 N N . LEU A 1 90 ? -14.155 6.085 22.102 1.00 91.12 90 LEU A N 1
ATOM 747 C CA . LEU A 1 90 ? -13.039 5.416 22.775 1.00 91.12 90 LEU A CA 1
ATOM 748 C C . LEU A 1 90 ? -13.493 4.171 23.537 1.00 91.12 90 LEU A C 1
ATOM 750 O O . LEU A 1 90 ? -12.810 3.149 23.487 1.00 91.12 90 LEU A O 1
ATOM 754 N N . ASP A 1 91 ? -14.635 4.251 24.211 1.00 91.50 91 ASP A N 1
ATOM 755 C CA . ASP A 1 91 ? -15.186 3.147 24.995 1.00 91.50 91 ASP A CA 1
ATOM 756 C C . ASP A 1 91 ? -15.639 2.009 24.079 1.00 91.50 91 ASP A C 1
ATOM 758 O O . ASP A 1 91 ? -15.289 0.854 24.307 1.00 91.50 91 ASP A O 1
ATOM 762 N N . ASP A 1 92 ? -16.312 2.344 22.975 1.00 91.06 92 ASP A N 1
ATOM 763 C CA . ASP A 1 92 ? -16.696 1.390 21.935 1.00 91.06 92 ASP A CA 1
ATOM 764 C C . ASP A 1 92 ? -15.461 0.709 21.316 1.00 91.06 92 ASP A C 1
ATOM 766 O O . ASP A 1 92 ? -15.460 -0.504 21.096 1.00 91.06 92 ASP A O 1
ATOM 770 N N . ALA A 1 93 ? -14.385 1.466 21.063 1.00 90.94 93 ALA A N 1
ATOM 771 C CA . ALA A 1 93 ? -13.144 0.911 20.525 1.00 90.94 93 ALA A CA 1
ATOM 772 C C . ALA A 1 93 ? -12.484 -0.058 21.516 1.00 90.94 93 ALA A C 1
ATOM 774 O O . ALA A 1 93 ? -12.084 -1.153 21.123 1.00 90.94 93 ALA A O 1
ATOM 775 N N . LYS A 1 94 ? -12.406 0.318 22.800 1.00 91.19 94 LYS A N 1
ATOM 776 C CA . LYS A 1 94 ? -11.896 -0.551 23.872 1.00 91.19 94 LYS A CA 1
ATOM 777 C C . LYS A 1 94 ? -12.730 -1.820 24.001 1.00 91.19 94 LYS A C 1
ATOM 779 O O . LYS A 1 94 ? -12.162 -2.900 24.065 1.00 91.19 94 LYS A O 1
ATOM 784 N N . LEU A 1 95 ? -14.056 -1.704 23.975 1.00 91.19 95 LEU A N 1
ATOM 785 C CA . LEU A 1 95 ? -14.954 -2.851 24.069 1.00 91.19 95 LEU A CA 1
ATOM 786 C C . LEU A 1 95 ? -14.710 -3.847 22.930 1.00 91.19 95 LEU A C 1
ATOM 788 O O . LEU A 1 95 ? -14.569 -5.040 23.182 1.00 91.19 95 LEU A O 1
ATOM 792 N N . ILE A 1 96 ? -14.606 -3.358 21.689 1.00 89.44 96 ILE A N 1
ATOM 793 C CA . ILE A 1 96 ? -14.288 -4.187 20.517 1.00 89.44 96 ILE A CA 1
ATOM 794 C C . ILE A 1 96 ? -12.946 -4.900 20.692 1.00 89.44 96 ILE A C 1
ATOM 796 O O . ILE A 1 96 ? -12.850 -6.089 20.392 1.00 89.44 96 ILE A O 1
ATOM 800 N N . LEU A 1 97 ? -11.923 -4.190 21.173 1.00 88.44 97 LEU A N 1
ATOM 801 C CA . LEU A 1 97 ? -10.597 -4.760 21.410 1.00 88.44 97 LEU A CA 1
ATOM 802 C C . LEU A 1 97 ? -10.641 -5.855 22.476 1.00 88.44 97 LEU A C 1
ATOM 804 O O . LEU A 1 97 ? -10.152 -6.950 22.225 1.00 88.44 97 LEU A O 1
ATOM 808 N N . THR A 1 98 ? -11.276 -5.598 23.619 1.00 88.12 98 THR A N 1
ATOM 809 C CA . THR A 1 98 ? -11.380 -6.570 24.714 1.00 88.12 98 THR A CA 1
ATOM 810 C C . THR A 1 98 ? -12.183 -7.801 24.303 1.00 88.12 98 THR A C 1
ATOM 812 O O . THR A 1 98 ? -11.725 -8.921 24.512 1.00 88.12 98 THR A O 1
ATOM 815 N N . SER A 1 99 ? -13.343 -7.615 23.656 1.00 86.81 99 SER A N 1
ATOM 816 C CA . SER A 1 99 ? -14.150 -8.732 23.140 1.00 86.81 99 SER A CA 1
ATOM 817 C C . SER A 1 99 ? -13.368 -9.585 22.141 1.00 86.81 99 SER A C 1
ATOM 819 O O . SER A 1 99 ? -13.521 -10.803 22.101 1.00 86.81 99 SER A O 1
ATOM 821 N N . PHE A 1 100 ? -12.519 -8.957 21.330 1.00 83.25 100 PHE A N 1
ATOM 822 C CA . PHE A 1 100 ? -11.689 -9.664 20.368 1.00 83.25 100 PHE A CA 1
ATOM 823 C C . PHE A 1 100 ? -10.517 -10.406 21.023 1.00 83.25 100 PHE A C 1
ATOM 825 O O . PHE A 1 100 ? -10.289 -11.564 20.678 1.00 83.25 100 PHE A O 1
ATOM 832 N N . SER A 1 101 ? -9.814 -9.787 21.976 1.00 82.44 101 SER A N 1
ATOM 833 C CA . SER A 1 101 ? -8.742 -10.441 22.737 1.00 82.44 101 SER A CA 1
ATOM 834 C C . SER A 1 101 ? -9.250 -11.687 23.460 1.00 82.44 101 SER A C 1
ATOM 836 O O . SER A 1 101 ? -8.650 -12.748 23.323 1.00 82.44 101 SER A O 1
ATOM 838 N N . GLN A 1 102 ? -10.401 -11.581 24.131 1.00 82.19 102 GLN A N 1
ATOM 839 C CA . GLN A 1 102 ? -11.039 -12.714 24.801 1.00 82.19 102 GLN A CA 1
ATOM 840 C C . GLN A 1 102 ? -11.380 -13.837 23.809 1.00 82.19 102 GLN A C 1
ATOM 842 O O . GLN A 1 102 ? -11.097 -15.006 24.048 1.00 82.19 102 GLN A O 1
ATOM 847 N N . ARG A 1 103 ? -11.930 -13.487 22.642 1.00 77.69 103 ARG A N 1
ATOM 848 C CA . ARG A 1 103 ? -12.296 -14.474 21.619 1.00 77.69 103 ARG A CA 1
ATOM 849 C C . ARG A 1 103 ? -11.088 -15.204 21.023 1.00 77.69 103 ARG A C 1
ATOM 851 O O . ARG A 1 103 ? -11.219 -16.363 20.643 1.00 77.69 103 ARG A O 1
ATOM 858 N N . ILE A 1 104 ? -9.939 -14.534 20.909 1.00 75.12 104 ILE A N 1
ATOM 859 C CA . ILE A 1 104 ? -8.684 -15.165 20.470 1.00 75.12 104 ILE A CA 1
ATOM 860 C C . ILE A 1 104 ? -8.154 -16.131 21.527 1.00 75.12 104 ILE A C 1
ATOM 862 O O . ILE A 1 104 ? -7.613 -17.173 21.170 1.00 75.12 104 ILE A O 1
ATOM 866 N N . GLU A 1 105 ? -8.296 -15.795 22.805 1.00 74.88 105 GLU A N 1
ATOM 867 C CA . GLU A 1 105 ? -7.883 -16.669 23.903 1.00 74.88 105 GLU A CA 1
ATOM 868 C C . GLU A 1 105 ? -8.749 -17.938 23.964 1.00 74.88 105 GLU A C 1
ATOM 870 O O . GLU A 1 105 ? -8.225 -19.042 24.094 1.00 74.88 105 GLU A O 1
ATOM 875 N N . GLU A 1 106 ? -10.062 -17.797 23.760 1.00 72.06 106 GLU A N 1
ATOM 876 C CA . GLU A 1 106 ? -11.021 -18.912 23.735 1.00 72.06 106 GLU A CA 1
ATOM 877 C C . GLU A 1 106 ? -10.907 -19.788 22.474 1.00 72.06 106 GLU A C 1
ATOM 879 O O . GLU A 1 106 ? -11.129 -20.999 22.524 1.00 72.06 106 GLU A O 1
ATOM 884 N N . GLN A 1 107 ? -10.577 -19.194 21.325 1.00 65.75 107 GLN A N 1
ATOM 885 C CA . GLN A 1 107 ? -10.330 -19.906 20.072 1.00 65.75 107 GLN A CA 1
ATOM 886 C C . GLN A 1 107 ? -9.035 -19.394 19.436 1.00 65.75 107 GLN A C 1
ATOM 888 O O . GLN A 1 107 ? -9.083 -18.426 18.669 1.00 65.75 107 GLN A O 1
ATOM 893 N N . PRO A 1 108 ? -7.880 -20.034 19.704 1.00 60.91 108 PRO A N 1
ATOM 894 C CA . PRO A 1 108 ? -6.604 -19.583 19.172 1.00 60.91 108 PRO A CA 1
ATOM 895 C C . PRO A 1 108 ? -6.601 -19.683 17.645 1.00 60.91 108 PRO A C 1
ATOM 897 O O . PRO A 1 108 ? -6.404 -20.742 17.048 1.00 60.91 108 PRO A O 1
ATOM 900 N N . ILE A 1 109 ? -6.807 -18.541 16.991 1.00 57.19 109 ILE A N 1
ATOM 901 C CA . ILE A 1 109 ? -6.619 -18.386 15.552 1.00 57.19 109 ILE A CA 1
ATOM 902 C C . ILE A 1 109 ? -5.108 -18.409 15.311 1.00 57.19 109 ILE A C 1
ATOM 904 O O . ILE A 1 109 ? -4.471 -17.374 15.437 1.00 57.19 109 ILE A O 1
ATOM 908 N N . ASN A 1 110 ? -4.549 -19.576 14.970 1.00 52.66 110 ASN A N 1
ATOM 909 C CA . ASN A 1 110 ? -3.142 -19.802 14.601 1.00 52.66 110 ASN A CA 1
ATOM 910 C C . ASN A 1 110 ? -2.106 -19.167 15.565 1.00 52.66 110 ASN A C 1
ATOM 912 O O . ASN A 1 110 ? -1.853 -17.969 15.522 1.00 52.66 110 ASN A O 1
ATOM 916 N N . HIS A 1 111 ? -1.420 -20.006 16.348 1.00 48.00 111 HIS A N 1
ATOM 917 C CA . HIS A 1 111 ? -0.449 -19.738 17.435 1.00 48.00 111 HIS A CA 1
ATOM 918 C C . HIS A 1 111 ? 0.644 -18.639 17.295 1.00 48.00 111 HIS A C 1
ATOM 920 O O . HIS A 1 111 ? 1.498 -18.556 18.171 1.00 48.00 111 HIS A O 1
ATOM 926 N N . SER A 1 112 ? 0.700 -17.801 16.256 1.00 48.72 112 SER A N 1
ATOM 927 C CA . SER A 1 112 ? 1.807 -16.851 16.045 1.00 48.72 112 SER A CA 1
ATOM 928 C C . SER A 1 112 ? 1.429 -15.369 16.071 1.00 48.72 112 SER A C 1
ATOM 930 O O . SER A 1 112 ? 2.251 -14.548 15.663 1.00 48.72 112 SER A O 1
ATOM 932 N N . VAL A 1 113 ? 0.203 -15.000 16.451 1.00 54.03 113 VAL A N 1
ATOM 933 C CA . VAL A 1 113 ? -0.264 -13.614 16.295 1.00 54.03 113 VAL A CA 1
ATOM 934 C C . VAL A 1 113 ? -0.534 -12.958 17.646 1.00 54.03 113 VAL A C 1
ATOM 936 O O . VAL A 1 113 ? -1.657 -12.953 18.139 1.00 54.03 113 VAL A O 1
ATOM 939 N N . SER A 1 114 ? 0.503 -12.358 18.230 1.00 54.31 114 SER A N 1
ATOM 940 C CA . SER A 1 114 ? 0.358 -11.456 19.376 1.00 54.31 114 SER A CA 1
ATOM 941 C C . SER A 1 114 ? -0.121 -10.087 18.891 1.00 54.31 114 SER A C 1
ATOM 943 O O . SER A 1 114 ? 0.608 -9.370 18.200 1.00 54.31 114 SER A O 1
ATOM 945 N N . ILE A 1 115 ? -1.355 -9.720 19.239 1.00 69.25 115 ILE A N 1
ATOM 946 C CA . ILE A 1 115 ? -1.974 -8.461 18.812 1.00 69.25 115 ILE A CA 1
ATOM 947 C C . ILE A 1 115 ? -1.848 -7.451 19.942 1.00 69.25 115 ILE A C 1
ATOM 949 O O . ILE A 1 115 ? -2.703 -7.360 20.820 1.00 69.25 115 ILE A O 1
ATOM 953 N N . ASN A 1 116 ? -0.778 -6.667 19.894 1.00 78.69 116 ASN A N 1
ATOM 954 C CA . ASN A 1 116 ? -0.623 -5.524 20.776 1.00 78.69 116 ASN A CA 1
ATOM 955 C C . ASN A 1 116 ? -1.313 -4.314 20.146 1.00 78.69 116 ASN A C 1
ATOM 957 O O . ASN A 1 116 ? -1.271 -4.097 18.927 1.00 78.69 116 ASN A O 1
ATOM 961 N N . TRP A 1 117 ? -1.937 -3.499 20.988 1.00 86.56 117 TRP A N 1
ATOM 962 C 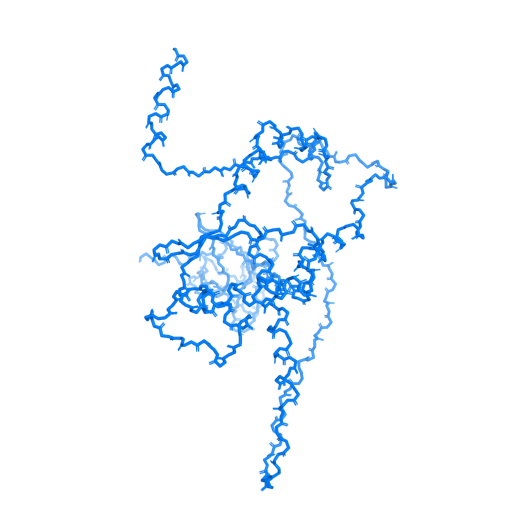CA . TRP A 1 117 ? -2.597 -2.272 20.572 1.00 86.56 117 TRP A CA 1
ATOM 963 C C . TRP A 1 117 ? -2.238 -1.115 21.498 1.00 86.56 117 TRP A C 1
ATOM 965 O O . TRP A 1 117 ? -1.927 -1.305 22.670 1.00 86.56 117 TRP A O 1
ATOM 975 N N . ALA A 1 118 ? -2.289 0.099 20.957 1.00 89.31 118 ALA A N 1
ATOM 976 C CA . ALA A 1 118 ? -2.096 1.330 21.708 1.00 89.31 118 ALA A CA 1
ATOM 977 C C . ALA A 1 118 ? -3.130 2.383 21.292 1.00 89.31 118 ALA A C 1
ATOM 979 O O . ALA A 1 118 ? -3.480 2.524 20.115 1.00 89.31 118 ALA A O 1
ATOM 980 N N . LEU A 1 119 ? -3.624 3.141 22.270 1.00 90.38 119 LEU A N 1
ATOM 981 C CA . LEU A 1 119 ? -4.593 4.213 22.055 1.00 90.38 119 LEU A CA 1
ATOM 982 C C . LEU A 1 119 ? -3.868 5.552 21.952 1.00 90.38 119 LEU A C 1
ATOM 984 O O . LEU A 1 119 ? -3.160 5.964 22.864 1.00 90.38 119 LEU A O 1
ATOM 988 N N . GLY A 1 120 ? -4.073 6.255 20.843 1.00 90.31 120 GLY A N 1
ATOM 989 C CA . GLY A 1 120 ? -3.713 7.663 20.714 1.00 90.31 120 GLY A CA 1
ATOM 990 C C . GLY A 1 120 ? -4.918 8.582 20.914 1.00 90.31 120 GLY A C 1
ATOM 991 O O . GLY A 1 120 ? -6.046 8.138 21.090 1.00 90.31 120 GLY A O 1
ATOM 992 N N . LYS A 1 121 ? -4.702 9.896 20.772 1.00 89.38 121 LYS A N 1
ATOM 993 C CA . LYS A 1 121 ? -5.769 10.910 20.928 1.00 89.38 121 LYS A CA 1
ATOM 994 C C . LYS A 1 121 ? -6.915 10.778 19.914 1.00 89.38 121 LYS A C 1
ATOM 996 O O . LYS A 1 121 ? -8.056 11.084 20.216 1.00 89.38 121 LYS A O 1
ATOM 1001 N N . ARG A 1 122 ? -6.605 10.378 18.674 1.00 90.69 122 ARG A N 1
ATOM 1002 C CA . ARG A 1 122 ? -7.575 10.293 17.552 1.00 90.69 122 ARG A CA 1
ATOM 1003 C C . ARG A 1 122 ? -7.511 8.975 16.776 1.00 90.69 122 ARG A C 1
ATOM 1005 O O . ARG A 1 122 ? -8.255 8.784 15.814 1.00 90.69 122 ARG A O 1
ATOM 1012 N N . HIS A 1 123 ? -6.548 8.126 17.115 1.00 90.69 123 HIS A N 1
ATOM 1013 C CA . HIS A 1 123 ? -6.211 6.944 16.337 1.00 90.69 123 HIS A CA 1
ATOM 1014 C C . HIS A 1 123 ? -5.904 5.773 17.258 1.00 90.69 123 HIS A C 1
ATOM 1016 O O . HIS A 1 123 ? -5.329 5.961 18.328 1.00 90.69 123 HIS A O 1
ATOM 1022 N N . LEU A 1 124 ? -6.233 4.588 16.773 1.00 90.81 124 LEU A N 1
ATOM 1023 C CA . LEU A 1 124 ? -5.804 3.307 17.291 1.00 90.81 124 LEU A CA 1
ATOM 1024 C C . LEU A 1 124 ? -4.567 2.837 16.516 1.00 90.81 124 LEU A C 1
ATOM 1026 O O . LEU A 1 124 ? -4.504 2.986 15.291 1.00 90.81 124 LEU A O 1
ATOM 1030 N N . PHE A 1 125 ? -3.614 2.268 17.241 1.00 89.38 125 PHE A N 1
ATOM 1031 C CA . PHE A 1 125 ? -2.349 1.745 16.740 1.00 89.38 125 PHE A CA 1
ATOM 1032 C C . PHE A 1 125 ? -2.294 0.231 16.986 1.00 89.38 125 PHE A C 1
ATOM 1034 O O . PHE A 1 125 ? -2.617 -0.205 18.087 1.00 89.38 125 PHE A O 1
ATOM 1041 N N . LEU A 1 126 ? -1.927 -0.567 15.974 1.00 83.31 126 LEU A N 1
ATOM 1042 C CA . LEU A 1 126 ? -1.928 -2.043 16.019 1.00 83.31 126 LEU A CA 1
ATOM 1043 C C . LEU A 1 126 ? -0.583 -2.612 15.519 1.00 83.31 126 LEU A C 1
ATOM 1045 O O . LEU A 1 126 ? -0.085 -2.136 14.495 1.00 83.31 126 LEU A O 1
ATOM 1049 N N . SER A 1 127 ? -0.016 -3.609 16.221 1.00 75.88 127 SER A N 1
ATOM 1050 C CA . SER A 1 127 ? 1.335 -4.158 15.978 1.00 75.88 127 SER A CA 1
ATOM 1051 C C . SER A 1 127 ? 1.430 -5.116 14.778 1.00 75.88 127 SER A C 1
ATOM 1053 O O . SER A 1 127 ? 2.200 -4.852 13.862 1.00 75.88 127 SER A O 1
ATOM 1055 N N . HIS A 1 128 ? 0.633 -6.190 14.704 1.00 73.62 128 HIS A N 1
ATOM 1056 C CA . HIS A 1 128 ? 0.453 -7.022 13.495 1.00 73.62 128 HIS A CA 1
ATOM 1057 C C . HIS A 1 128 ? -0.600 -8.136 13.707 1.00 73.62 128 HIS A C 1
ATOM 1059 O O . HIS A 1 128 ? -0.661 -8.682 14.804 1.00 73.62 128 HIS A O 1
ATOM 1065 N N . PRO A 1 129 ? -1.344 -8.579 12.668 1.00 55.19 129 PRO A N 1
ATOM 1066 C CA . PRO A 1 129 ? -1.894 -7.816 11.564 1.00 55.19 129 PRO A CA 1
ATOM 1067 C C . PRO A 1 129 ? -3.384 -7.516 11.791 1.00 55.19 129 PRO A C 1
ATOM 1069 O O . PRO A 1 129 ? -4.154 -8.332 12.304 1.00 55.19 129 PRO A O 1
ATOM 1072 N N . GLY A 1 130 ? -3.827 -6.381 11.244 1.00 53.03 130 GLY A N 1
ATOM 1073 C CA . GLY A 1 130 ? -5.244 -6.122 10.977 1.00 53.03 130 GLY A CA 1
ATOM 1074 C C . GLY A 1 130 ? -5.924 -7.236 10.168 1.00 53.03 130 GLY A C 1
ATOM 1075 O O . GLY A 1 130 ? -7.141 -7.300 10.191 1.00 53.03 130 GLY A O 1
ATOM 1076 N N . VAL A 1 131 ? -5.163 -8.151 9.548 1.00 55.53 131 VAL A N 1
ATOM 1077 C CA . VAL A 1 131 ? -5.655 -9.383 8.913 1.00 55.53 131 VAL A CA 1
ATOM 1078 C C . VAL A 1 131 ? -6.372 -10.297 9.908 1.00 55.53 131 VAL A C 1
ATOM 1080 O O . VAL A 1 131 ? -7.380 -10.871 9.542 1.00 55.53 131 VAL A O 1
ATOM 1083 N N . ALA A 1 132 ? -5.948 -10.413 11.173 1.00 62.62 132 ALA A N 1
ATOM 1084 C CA . ALA A 1 132 ? -6.694 -11.219 12.149 1.00 62.62 132 ALA A CA 1
ATOM 1085 C C . ALA A 1 132 ? -8.078 -10.606 12.434 1.00 62.62 132 ALA A C 1
ATOM 1087 O O . ALA A 1 132 ? -9.096 -11.298 12.391 1.00 62.62 132 ALA A O 1
ATOM 1088 N N . PHE A 1 133 ? -8.120 -9.284 12.627 1.00 64.94 133 PHE A N 1
ATOM 1089 C CA . PHE A 1 133 ? -9.360 -8.511 12.725 1.00 64.94 133 PHE A CA 1
ATOM 1090 C C . PHE A 1 133 ? -10.204 -8.610 11.446 1.00 64.94 133 PHE A C 1
ATOM 1092 O O . PHE A 1 133 ? -11.424 -8.740 11.511 1.00 64.94 133 PHE A O 1
ATOM 1099 N N . GLU A 1 134 ? -9.571 -8.559 10.277 1.00 63.16 134 GLU A N 1
ATOM 1100 C CA . GLU A 1 134 ? -10.211 -8.605 8.967 1.00 63.16 134 GLU A CA 1
ATOM 1101 C C . GLU A 1 134 ? -10.805 -9.986 8.701 1.00 63.16 134 GLU A C 1
ATOM 1103 O O . GLU A 1 134 ? -12.003 -10.068 8.450 1.00 63.16 134 GLU A O 1
ATOM 1108 N N . THR A 1 135 ? -10.043 -11.059 8.901 1.00 60.38 135 THR A N 1
ATOM 1109 C CA . THR A 1 135 ? -10.486 -12.456 8.822 1.00 60.38 135 THR A CA 1
ATOM 1110 C C . THR A 1 135 ? -11.610 -12.748 9.813 1.00 60.38 135 THR A C 1
ATOM 1112 O O . THR A 1 135 ? -12.644 -13.290 9.418 1.00 60.38 135 THR A O 1
ATOM 1115 N N . ALA A 1 136 ? -11.477 -12.337 11.079 1.00 63.00 136 ALA A N 1
ATOM 1116 C CA . ALA A 1 136 ? -12.530 -12.516 12.080 1.00 63.00 136 ALA A CA 1
ATOM 1117 C C . ALA A 1 136 ? -13.803 -11.740 11.706 1.00 63.00 136 ALA A C 1
ATOM 1119 O O . ALA A 1 136 ? -14.911 -12.278 11.751 1.00 63.00 136 ALA A O 1
ATOM 1120 N N . SER A 1 137 ? -13.656 -10.489 11.257 1.00 63.62 137 SER A N 1
ATOM 1121 C CA . SER A 1 137 ? -14.787 -9.684 10.790 1.00 63.62 137 SER A CA 1
ATOM 1122 C C . SER A 1 137 ? -15.432 -10.260 9.527 1.00 63.62 137 SER A C 1
ATOM 1124 O O . SER A 1 137 ? -16.652 -10.205 9.383 1.00 63.62 137 SER A O 1
ATOM 1126 N N . HIS A 1 138 ? -14.641 -10.852 8.631 1.00 59.91 138 HIS A N 1
ATOM 1127 C CA . HIS A 1 138 ? -15.107 -11.470 7.398 1.00 59.91 138 HIS A CA 1
ATOM 1128 C C . HIS A 1 138 ? -15.894 -12.753 7.690 1.00 59.91 138 HIS A C 1
ATOM 1130 O O . HIS A 1 138 ? -16.987 -12.933 7.156 1.00 59.91 138 HIS A O 1
ATOM 1136 N N . SER A 1 139 ? -15.409 -13.585 8.617 1.00 61.69 139 SER A N 1
ATOM 1137 C CA . SER A 1 139 ? -16.108 -14.779 9.111 1.00 61.69 139 SER A CA 1
ATOM 1138 C C . SER A 1 139 ? -17.461 -14.444 9.766 1.00 61.69 139 SER A C 1
ATOM 1140 O O . SER A 1 139 ? -18.476 -15.105 9.531 1.00 61.69 139 SER A O 1
ATOM 1142 N N . LEU A 1 140 ? -17.533 -13.349 10.528 1.00 62.66 140 LEU A N 1
ATOM 1143 C CA . LEU A 1 140 ? -18.793 -12.886 11.125 1.00 62.66 140 LEU A CA 1
ATOM 1144 C C . LEU A 1 140 ? -19.768 -12.311 10.090 1.00 62.66 140 LEU A C 1
ATOM 1146 O O . LEU A 1 140 ? -20.981 -12.514 10.199 1.00 62.66 140 LEU A O 1
ATOM 1150 N N . ARG A 1 141 ? -19.257 -11.623 9.062 1.00 62.03 141 ARG A N 1
ATOM 1151 C CA . ARG A 1 141 ? -20.068 -11.102 7.950 1.00 62.03 141 ARG A CA 1
ATOM 1152 C C . ARG A 1 141 ? -20.631 -12.228 7.085 1.00 62.03 141 ARG A C 1
ATOM 1154 O O . ARG A 1 141 ? -21.804 -12.166 6.720 1.00 62.03 141 ARG A O 1
ATOM 1161 N N . SER A 1 142 ? -19.843 -13.261 6.788 1.00 59.28 142 SER A N 1
ATOM 1162 C CA . SER A 1 142 ? -20.313 -14.431 6.035 1.00 59.28 142 SER A CA 1
ATOM 1163 C C . SER A 1 142 ? -21.351 -15.233 6.827 1.00 59.28 142 SER A C 1
ATOM 1165 O O . SER A 1 142 ? -22.377 -15.623 6.268 1.00 59.28 142 SER A O 1
ATOM 1167 N N . SER A 1 143 ? -21.156 -15.381 8.140 1.00 57.81 143 SER A N 1
ATOM 1168 C CA . SER A 1 143 ? -22.132 -16.005 9.045 1.00 57.81 143 SER A CA 1
ATOM 1169 C C . SER A 1 143 ? -23.448 -15.218 9.105 1.00 57.81 143 SER A C 1
ATOM 1171 O O . SER A 1 143 ? -24.527 -15.797 9.014 1.00 57.81 143 SER A O 1
ATOM 1173 N N . SER A 1 144 ? -23.377 -13.885 9.162 1.00 57.19 144 SER A N 1
ATOM 1174 C CA . SER A 1 144 ? -24.563 -13.013 9.150 1.00 57.19 144 SER A CA 1
ATOM 1175 C C . SER A 1 144 ? -25.323 -13.054 7.817 1.00 57.19 144 SER A C 1
ATOM 1177 O O . SER A 1 144 ? -26.551 -13.070 7.817 1.00 57.19 144 SER A O 1
ATOM 1179 N N . ARG A 1 145 ? -24.620 -13.123 6.675 1.00 52.06 145 ARG A N 1
ATOM 1180 C CA . ARG A 1 145 ? -25.246 -13.296 5.349 1.00 52.06 145 ARG A CA 1
ATOM 1181 C C . ARG A 1 145 ? -25.966 -14.641 5.230 1.00 52.06 145 ARG A C 1
ATOM 1183 O O . ARG A 1 145 ? -27.088 -14.687 4.738 1.00 52.06 145 ARG A O 1
ATOM 1190 N N . ARG A 1 146 ? -25.361 -15.720 5.738 1.00 37.84 146 ARG A N 1
ATOM 1191 C CA . ARG A 1 146 ? -26.006 -17.044 5.815 1.00 37.84 146 ARG A CA 1
ATOM 1192 C C . ARG A 1 146 ? -27.256 -17.024 6.702 1.00 37.84 146 ARG A C 1
ATOM 1194 O O . ARG A 1 146 ? -28.256 -17.629 6.341 1.00 37.84 146 ARG A O 1
ATOM 1201 N N . ALA A 1 147 ? -27.237 -16.272 7.803 1.00 44.88 147 ALA A N 1
ATOM 1202 C CA . ALA A 1 147 ? -28.399 -16.103 8.677 1.00 44.88 147 ALA A CA 1
ATOM 1203 C C . ALA A 1 147 ? -29.523 -15.243 8.057 1.00 44.88 147 ALA A C 1
ATOM 1205 O O . ALA A 1 147 ? -30.690 -15.461 8.372 1.00 44.88 147 ALA A O 1
ATOM 1206 N N . GLN A 1 148 ? -29.204 -14.299 7.161 1.00 45.12 148 GLN A N 1
ATOM 1207 C CA . GLN A 1 148 ? -30.207 -13.531 6.404 1.00 45.12 148 GLN A CA 1
ATOM 1208 C C . GLN A 1 148 ? -30.910 -14.376 5.333 1.00 45.12 148 GLN A C 1
ATOM 1210 O O . GLN A 1 148 ? -32.101 -14.187 5.112 1.00 45.12 148 GLN A O 1
ATOM 1215 N N . ILE A 1 149 ? -30.219 -15.354 4.738 1.00 46.28 149 ILE A N 1
ATOM 1216 C CA . ILE A 1 149 ? -30.837 -16.332 3.825 1.00 46.28 149 ILE A CA 1
ATOM 1217 C C . ILE A 1 149 ? -31.795 -17.275 4.585 1.00 46.28 149 ILE A C 1
ATOM 1219 O O . ILE A 1 149 ? -32.729 -17.804 3.996 1.00 46.28 149 ILE A O 1
ATOM 1223 N N . LEU A 1 150 ? -31.626 -17.431 5.905 1.00 44.50 150 LEU A N 1
ATOM 1224 C CA . LEU A 1 150 ? -32.450 -18.312 6.742 1.00 44.50 150 LEU A CA 1
ATOM 1225 C C . LEU A 1 150 ? -33.593 -17.604 7.502 1.00 44.50 150 LEU A C 1
ATOM 1227 O O . LEU A 1 150 ? -34.285 -18.240 8.294 1.00 44.50 150 LEU A O 1
ATOM 1231 N N . ARG A 1 151 ? -33.796 -16.295 7.301 1.00 41.75 151 ARG A N 1
ATOM 1232 C CA . ARG A 1 151 ? -34.895 -15.519 7.907 1.00 41.75 151 ARG A CA 1
ATOM 1233 C C . ARG A 1 151 ? -35.728 -14.808 6.839 1.00 41.75 151 ARG A C 1
ATOM 1235 O O . ARG A 1 151 ? -35.861 -13.589 6.855 1.00 41.75 151 ARG A O 1
ATOM 1242 N N . SER A 1 152 ? -36.331 -15.571 5.931 1.00 40.22 152 SER A N 1
ATOM 1243 C CA . SER A 1 152 ? -37.614 -15.162 5.351 1.00 40.22 152 SER A CA 1
ATOM 1244 C C . SER A 1 152 ? -38.710 -15.525 6.360 1.00 40.22 152 SER A C 1
ATOM 1246 O O . SER A 1 152 ? -38.835 -16.708 6.690 1.00 40.22 152 SER A O 1
ATOM 1248 N N . PRO A 1 153 ? -39.486 -14.575 6.904 1.00 43.91 153 PRO A N 1
ATOM 1249 C CA . PRO A 1 153 ? -40.615 -14.938 7.741 1.00 43.91 153 PRO A CA 1
ATOM 1250 C C . PRO A 1 153 ? -41.677 -15.620 6.873 1.00 43.91 153 PRO A C 1
ATOM 1252 O O . PRO A 1 153 ? -42.195 -15.040 5.921 1.00 43.91 153 PRO A O 1
ATOM 1255 N N . LEU A 1 154 ? -42.005 -16.861 7.230 1.00 48.09 154 LEU A N 1
ATOM 1256 C CA . LEU A 1 154 ? -43.315 -17.439 6.964 1.00 48.09 154 LEU A CA 1
ATOM 1257 C C . LEU A 1 154 ? -44.338 -16.608 7.749 1.00 48.09 154 LEU A C 1
ATOM 1259 O O . LEU A 1 154 ? -44.636 -16.896 8.903 1.00 48.09 154 LEU A O 1
ATOM 1263 N N . THR A 1 155 ? -44.848 -15.547 7.139 1.00 40.25 155 THR A N 1
ATOM 1264 C CA . THR A 1 155 ? -46.102 -14.913 7.551 1.00 40.25 155 THR A CA 1
ATOM 1265 C C . THR A 1 155 ? -46.999 -14.891 6.333 1.00 40.25 155 THR A C 1
ATOM 1267 O O . THR A 1 155 ? -46.833 -14.066 5.437 1.00 40.25 155 THR A O 1
ATOM 1270 N N . GLY A 1 156 ? -47.903 -15.866 6.280 1.00 42.78 156 GLY A N 1
ATOM 1271 C CA . GLY A 1 156 ? -48.946 -15.924 5.275 1.00 42.78 156 GLY A CA 1
ATOM 1272 C C . GLY A 1 156 ? -49.907 -14.753 5.432 1.00 42.78 156 GLY A C 1
ATOM 1273 O O . GLY A 1 156 ? -50.369 -14.460 6.527 1.00 42.78 156 GLY A O 1
ATOM 1274 N N . THR A 1 157 ? -50.214 -14.108 4.317 1.00 38.19 157 THR A N 1
ATOM 1275 C CA . THR A 1 157 ? -51.542 -13.581 3.999 1.00 38.19 157 THR A CA 1
ATOM 1276 C C . THR A 1 157 ? -51.666 -13.602 2.480 1.00 38.19 157 THR A C 1
ATOM 1278 O O . THR A 1 157 ? -50.732 -13.293 1.744 1.00 38.19 157 THR A O 1
ATOM 1281 N N . THR A 1 158 ? -52.805 -14.095 2.020 1.00 48.12 158 THR A N 1
ATOM 1282 C CA . THR A 1 158 ? -53.151 -14.337 0.624 1.00 48.12 158 THR A CA 1
ATOM 1283 C C . THR A 1 158 ? -53.235 -13.026 -0.154 1.00 48.12 158 THR A C 1
ATOM 1285 O O . THR A 1 158 ? -54.129 -12.222 0.096 1.00 48.12 158 THR A O 1
ATOM 1288 N N . ALA A 1 159 ? -52.357 -12.831 -1.132 1.00 35.19 159 ALA A N 1
ATOM 1289 C CA . ALA A 1 159 ? -52.569 -11.868 -2.204 1.00 35.19 159 ALA A CA 1
ATOM 1290 C C . ALA A 1 159 ? -51.915 -12.406 -3.479 1.00 35.19 159 ALA A C 1
ATOM 1292 O O . ALA A 1 159 ? -50.695 -12.543 -3.559 1.00 35.19 159 ALA A O 1
ATOM 1293 N N . SER A 1 160 ? -52.753 -12.750 -4.457 1.00 46.53 160 SER A N 1
ATOM 1294 C CA . SER A 1 160 ? -52.349 -13.065 -5.823 1.00 46.53 160 SER A CA 1
ATOM 1295 C C . SER A 1 160 ? -51.474 -11.946 -6.377 1.00 46.53 160 SER A C 1
ATOM 1297 O O . SER A 1 160 ? -51.956 -10.841 -6.613 1.00 46.53 160 SER A O 1
ATOM 1299 N N . VAL A 1 161 ? -50.201 -12.243 -6.626 1.00 36.53 161 VAL A N 1
ATOM 1300 C CA . VAL A 1 161 ? -49.336 -11.414 -7.465 1.00 36.53 161 VAL A CA 1
ATOM 1301 C C . VAL A 1 161 ? -48.682 -12.326 -8.492 1.00 36.53 161 VAL A C 1
ATOM 1303 O O . VAL A 1 161 ? -48.058 -13.334 -8.168 1.00 36.53 161 VAL A O 1
ATOM 1306 N N . LEU A 1 162 ? -48.924 -11.967 -9.746 1.00 33.53 162 LEU A N 1
ATOM 1307 C CA . LEU A 1 162 ? -48.484 -12.610 -10.975 1.00 33.53 162 LEU A CA 1
ATOM 1308 C C . LEU A 1 162 ? -46.966 -12.882 -10.967 1.00 33.53 162 LEU A C 1
ATOM 1310 O O . LEU A 1 162 ? -46.199 -12.012 -10.545 1.00 33.53 162 LEU A O 1
ATOM 1314 N N . PRO A 1 163 ? -46.494 -14.031 -11.484 1.00 33.97 163 PRO A N 1
ATOM 1315 C CA . PRO A 1 163 ? -45.070 -14.279 -11.619 1.00 33.97 163 PRO A CA 1
ATOM 1316 C C . PRO A 1 163 ? -44.525 -13.465 -12.800 1.00 33.97 163 PRO A C 1
ATOM 1318 O O . PRO A 1 163 ? -44.638 -13.858 -13.959 1.00 33.97 163 PRO A O 1
ATOM 1321 N N . LEU A 1 164 ? -43.903 -12.322 -12.509 1.00 34.06 164 LEU A N 1
ATOM 1322 C CA . LEU A 1 164 ? -42.963 -11.690 -13.434 1.00 34.06 164 LEU A CA 1
ATOM 1323 C C . LEU A 1 164 ? -41.704 -12.563 -13.488 1.00 34.06 164 LEU A C 1
ATOM 1325 O O . LEU A 1 164 ? -40.823 -12.484 -12.632 1.00 34.06 164 LEU A O 1
ATOM 1329 N N . GLY A 1 165 ? -41.656 -13.440 -14.490 1.00 32.59 165 GLY A N 1
ATOM 1330 C CA . GLY A 1 165 ? -40.474 -14.215 -14.834 1.00 32.59 165 GLY A CA 1
ATOM 1331 C C . GLY A 1 165 ? -39.336 -13.290 -15.258 1.00 32.59 165 GLY A C 1
ATOM 1332 O O . GLY A 1 165 ? -39.367 -12.705 -16.337 1.00 32.59 165 GLY A O 1
ATOM 1333 N N . LEU A 1 166 ? -38.312 -13.177 -14.414 1.00 34.53 166 LEU A N 1
ATOM 1334 C CA . LEU A 1 166 ? -37.002 -12.695 -14.838 1.00 34.53 166 LEU A CA 1
ATOM 1335 C C . LEU A 1 166 ? -36.358 -13.785 -15.710 1.00 34.53 166 LEU A C 1
ATOM 1337 O O . LEU A 1 166 ? -36.274 -14.937 -15.273 1.00 34.53 166 LEU A O 1
ATOM 1341 N N . PRO A 1 167 ? -35.908 -13.467 -16.935 1.00 33.22 167 PRO A N 1
ATOM 1342 C CA . PRO A 1 167 ? -35.310 -14.456 -17.814 1.00 33.22 167 PRO A CA 1
ATOM 1343 C C . PRO A 1 167 ? -33.981 -14.937 -17.228 1.00 33.22 167 PRO A C 1
ATOM 1345 O O . PRO A 1 167 ? -33.106 -14.146 -16.866 1.00 33.22 167 PRO A O 1
ATOM 1348 N N . GLY A 1 168 ? -33.836 -16.261 -17.149 1.00 31.83 168 GLY A N 1
ATOM 1349 C CA . GLY A 1 168 ? -32.587 -16.912 -16.790 1.00 31.83 168 GLY A CA 1
ATOM 1350 C C . GLY A 1 168 ? -31.471 -16.478 -17.737 1.00 31.83 168 GLY A C 1
ATOM 1351 O O . GLY A 1 168 ? -31.571 -16.633 -18.955 1.00 31.83 168 GLY A O 1
ATOM 1352 N N . TYR A 1 169 ? -30.391 -15.948 -17.168 1.00 28.00 169 TYR A N 1
ATOM 1353 C CA . TYR A 1 169 ? -29.154 -15.715 -17.898 1.00 28.00 169 TYR A CA 1
ATOM 1354 C C . TYR A 1 169 ? -28.548 -17.073 -18.269 1.00 28.00 169 TYR A C 1
ATOM 1356 O O . TYR A 1 169 ? -27.863 -17.725 -17.482 1.00 28.00 169 TYR A O 1
ATOM 1364 N N . ARG A 1 170 ? -28.846 -17.520 -19.487 1.00 32.16 170 ARG A N 1
ATOM 1365 C CA . ARG A 1 170 ? -28.206 -18.662 -20.132 1.00 32.16 170 ARG A CA 1
ATOM 1366 C C . ARG A 1 170 ? -26.794 -18.215 -20.518 1.00 32.16 170 ARG A C 1
ATOM 1368 O O . ARG A 1 170 ? -26.640 -17.381 -21.405 1.00 32.16 170 ARG A O 1
ATOM 1375 N N . GLN A 1 171 ? -25.772 -18.710 -19.819 1.00 35.75 171 GLN A N 1
ATOM 1376 C CA . GLN A 1 171 ? -24.376 -18.475 -20.201 1.00 35.75 171 GLN A CA 1
ATOM 1377 C C . GLN A 1 171 ? -24.142 -19.045 -21.612 1.00 35.75 171 GLN A C 1
ATOM 1379 O O . GLN A 1 171 ? -24.374 -20.239 -21.816 1.00 35.75 171 GLN A O 1
ATOM 1384 N N . PRO A 1 172 ? -23.700 -18.238 -22.593 1.00 32.47 172 PRO A N 1
ATOM 1385 C CA . PRO A 1 172 ? -23.246 -18.778 -23.860 1.00 32.47 172 PRO A CA 1
ATOM 1386 C C . PRO A 1 172 ? -21.911 -19.501 -23.657 1.00 32.47 172 PRO A C 1
ATOM 1388 O O . PRO A 1 172 ? -21.026 -19.019 -22.948 1.00 32.47 172 PRO A O 1
ATOM 1391 N N . ALA A 1 173 ? -21.783 -20.668 -24.286 1.00 35.22 173 ALA A N 1
ATOM 1392 C CA . ALA A 1 173 ? -20.551 -21.442 -24.329 1.00 35.22 173 ALA A CA 1
ATOM 1393 C C . ALA A 1 173 ? -19.387 -20.600 -24.886 1.00 35.22 173 ALA A C 1
ATOM 1395 O O . ALA A 1 173 ? -19.553 -19.824 -25.828 1.00 35.22 173 ALA A O 1
ATOM 1396 N N . ALA A 1 174 ? -18.208 -20.757 -24.281 1.00 35.56 174 ALA A N 1
ATOM 1397 C CA . ALA A 1 174 ? -16.995 -20.034 -24.641 1.00 35.56 174 ALA A CA 1
ATOM 1398 C C . ALA A 1 174 ? -16.582 -20.307 -26.104 1.00 35.56 174 ALA A C 1
ATOM 1400 O O . ALA A 1 174 ? -16.436 -21.475 -26.473 1.00 35.56 174 ALA A O 1
ATOM 1401 N N . PRO A 1 175 ? -16.333 -19.277 -26.936 1.00 34.72 175 PRO A N 1
ATOM 1402 C CA . PRO A 1 175 ? -15.705 -19.487 -28.229 1.00 34.72 175 PRO A CA 1
ATOM 1403 C C . PRO A 1 175 ? -14.215 -19.812 -28.060 1.00 34.72 175 PRO A C 1
ATOM 1405 O O . PRO A 1 175 ? -13.503 -19.236 -27.235 1.00 34.72 175 PRO A O 1
ATOM 1408 N N . SER A 1 176 ? -13.767 -20.760 -28.878 1.00 38.50 176 SER A N 1
ATOM 1409 C CA . SER A 1 176 ? -12.403 -21.265 -28.999 1.00 38.50 176 SER A CA 1
ATOM 1410 C C . SER A 1 176 ? -11.357 -20.160 -29.177 1.00 38.50 176 SER A C 1
ATOM 1412 O O . SER A 1 176 ? -11.536 -19.213 -29.941 1.00 38.50 176 SER A O 1
ATOM 1414 N N . SER A 1 177 ? -10.224 -20.342 -28.502 1.00 36.81 177 SER A N 1
ATOM 1415 C CA . SER A 1 177 ? -9.037 -19.491 -28.516 1.00 36.81 177 SER A CA 1
ATOM 1416 C C . SER A 1 177 ? -8.502 -19.201 -29.926 1.00 36.81 177 SER A C 1
ATOM 1418 O O . SER A 1 177 ? -7.811 -20.033 -30.512 1.00 36.81 177 SER A O 1
ATOM 1420 N N . SER A 1 178 ? -8.713 -17.987 -30.437 1.00 38.75 178 SER A N 1
ATOM 1421 C CA . SER A 1 178 ? -7.880 -17.435 -31.508 1.00 38.75 178 SER A CA 1
ATOM 1422 C C . SER A 1 178 ? -6.683 -16.711 -30.882 1.00 38.75 178 SER A C 1
ATOM 1424 O O . SER A 1 178 ? -6.816 -15.624 -30.311 1.00 38.75 178 SER A O 1
ATOM 1426 N N . SER A 1 179 ? -5.515 -17.342 -30.950 1.00 39.22 179 SER A N 1
ATOM 1427 C CA . SER A 1 179 ? -4.228 -16.825 -30.489 1.00 39.22 179 SER A CA 1
ATOM 1428 C C . SER A 1 179 ? -3.834 -15.550 -31.248 1.00 39.22 179 SER A C 1
ATOM 1430 O O . SER A 1 179 ? -3.684 -15.543 -32.468 1.00 39.22 179 SER A O 1
ATOM 1432 N N . ARG A 1 180 ? -3.640 -14.441 -30.523 1.00 39.06 180 ARG A N 1
ATOM 1433 C CA . ARG A 1 180 ? -3.080 -13.199 -31.081 1.00 39.06 180 ARG A CA 1
ATOM 1434 C C . ARG A 1 180 ? -1.567 -13.157 -30.822 1.00 39.06 180 ARG A C 1
ATOM 1436 O O . ARG A 1 180 ? -1.160 -13.450 -29.696 1.00 39.06 180 ARG A O 1
ATOM 1443 N N . PRO A 1 181 ? -0.725 -12.797 -31.809 1.00 38.25 181 PRO A N 1
ATOM 1444 C CA . PRO A 1 181 ? 0.721 -12.889 -31.657 1.00 38.25 181 PRO A CA 1
ATOM 1445 C C . PRO A 1 181 ? 1.276 -11.825 -30.705 1.00 38.25 181 PRO A C 1
ATOM 1447 O O . PRO A 1 181 ? 0.816 -10.683 -30.651 1.00 38.25 181 PRO A O 1
ATOM 1450 N N . ARG A 1 182 ? 2.281 -12.254 -29.941 1.00 42.03 182 ARG A N 1
ATOM 1451 C CA . ARG A 1 182 ? 3.029 -11.488 -28.940 1.00 42.03 182 ARG A CA 1
ATOM 1452 C C . ARG A 1 182 ? 3.781 -10.313 -29.593 1.00 42.03 182 ARG A C 1
ATOM 1454 O O . ARG A 1 182 ? 4.267 -10.477 -30.711 1.00 42.03 182 ARG A O 1
ATOM 1461 N N . PRO A 1 183 ? 3.946 -9.163 -28.912 1.00 37.94 183 PRO A N 1
ATOM 1462 C CA . PRO A 1 183 ? 4.863 -8.118 -29.366 1.00 37.94 183 PRO A CA 1
ATOM 1463 C C . PRO A 1 183 ? 6.285 -8.667 -29.542 1.00 37.94 183 PRO A C 1
ATOM 1465 O O . PRO A 1 183 ? 6.717 -9.518 -28.756 1.00 37.94 183 PRO A O 1
ATOM 1468 N N . GLN A 1 184 ? 6.990 -8.181 -30.566 1.00 42.69 184 GLN A N 1
ATOM 1469 C CA . GLN A 1 184 ? 8.361 -8.588 -30.883 1.00 42.69 184 GLN A CA 1
ATOM 1470 C C . GLN A 1 184 ? 9.317 -8.287 -29.708 1.00 42.69 184 GLN A C 1
ATOM 1472 O O . GLN A 1 184 ? 9.150 -7.260 -29.042 1.00 42.69 184 GLN A O 1
ATOM 1477 N N . PRO A 1 185 ? 10.294 -9.168 -29.423 1.00 43.12 185 PRO A N 1
ATOM 1478 C CA . PRO A 1 185 ? 11.293 -8.941 -28.383 1.00 43.12 185 PRO A CA 1
ATOM 1479 C C . PRO A 1 185 ? 12.167 -7.716 -28.676 1.00 43.12 185 PRO A C 1
ATOM 1481 O O . PRO A 1 185 ? 12.412 -7.368 -29.829 1.00 43.12 185 PRO A O 1
ATOM 1484 N N . ILE A 1 186 ? 12.669 -7.086 -27.614 1.00 48.06 186 ILE A N 1
ATOM 1485 C CA . ILE A 1 186 ? 13.694 -6.040 -27.701 1.00 48.06 186 ILE A CA 1
ATOM 1486 C C . ILE A 1 186 ? 14.976 -6.676 -28.266 1.00 48.06 186 ILE A C 1
ATOM 1488 O O . ILE A 1 186 ? 15.345 -7.789 -27.870 1.00 48.06 186 ILE A O 1
ATOM 1492 N N . ALA A 1 187 ? 15.625 -5.981 -29.204 1.00 32.62 187 ALA A N 1
ATOM 1493 C CA . ALA A 1 187 ? 16.853 -6.431 -29.852 1.00 32.62 187 ALA A CA 1
ATOM 1494 C C . ALA A 1 187 ? 17.925 -6.813 -28.812 1.00 32.62 187 ALA A C 1
ATOM 1496 O O . ALA A 1 187 ? 18.177 -6.055 -27.877 1.00 32.62 187 ALA A O 1
ATOM 1497 N N . GLY A 1 188 ? 18.530 -7.995 -28.974 1.00 49.19 188 GLY A N 1
ATOM 1498 C CA . GLY A 1 188 ? 19.570 -8.529 -28.080 1.00 49.19 188 GLY A CA 1
ATOM 1499 C C . GLY A 1 188 ? 19.135 -9.675 -27.158 1.00 49.19 188 GLY A C 1
ATOM 1500 O O . GLY A 1 188 ? 19.957 -10.179 -26.400 1.00 49.19 188 GLY A O 1
ATOM 1501 N N . THR A 1 189 ? 17.879 -10.130 -27.223 1.00 45.97 189 THR A N 1
ATOM 1502 C CA . THR A 1 189 ? 17.448 -11.350 -26.517 1.00 45.97 189 THR A CA 1
ATOM 1503 C C . THR A 1 189 ? 17.646 -12.580 -27.414 1.00 45.97 189 THR A C 1
ATOM 1505 O O . THR A 1 189 ? 17.019 -12.645 -28.474 1.00 45.97 189 THR A O 1
ATOM 1508 N N . PRO A 1 190 ? 18.510 -13.550 -27.054 1.00 40.66 190 PRO A N 1
ATOM 1509 C CA . PRO A 1 190 ? 18.622 -14.786 -27.820 1.00 40.66 190 PRO A CA 1
ATOM 1510 C C . PRO A 1 190 ? 17.301 -15.574 -27.733 1.00 40.66 190 PRO A C 1
ATOM 1512 O O . PRO A 1 190 ? 16.608 -15.502 -26.709 1.00 40.66 190 PRO A O 1
ATOM 1515 N N . PRO A 1 191 ? 16.907 -16.295 -28.797 1.00 43.31 191 PRO A N 1
ATOM 1516 C CA . PRO A 1 191 ? 15.691 -17.097 -28.781 1.00 43.31 191 PRO A CA 1
ATOM 1517 C C . PRO A 1 191 ? 15.774 -18.185 -27.693 1.00 43.31 191 PRO A C 1
ATOM 1519 O O . PRO A 1 191 ? 16.871 -18.629 -27.351 1.00 43.31 191 PRO A O 1
ATOM 1522 N N . PRO A 1 192 ? 14.634 -18.621 -27.123 1.00 44.22 192 PRO A N 1
ATOM 1523 C CA . PRO A 1 192 ? 14.635 -19.687 -26.133 1.00 44.22 192 PRO A CA 1
ATOM 1524 C C . PRO A 1 192 ? 15.115 -20.973 -26.806 1.00 44.22 192 PRO A C 1
ATOM 1526 O O . PRO A 1 192 ? 14.476 -21.440 -27.746 1.00 44.22 192 PRO A O 1
ATOM 1529 N N . ASN A 1 193 ? 16.220 -21.542 -26.325 1.00 42.62 193 ASN A N 1
ATOM 1530 C CA . ASN A 1 193 ? 16.627 -22.878 -26.739 1.00 42.62 193 ASN A CA 1
ATOM 1531 C C . ASN A 1 193 ?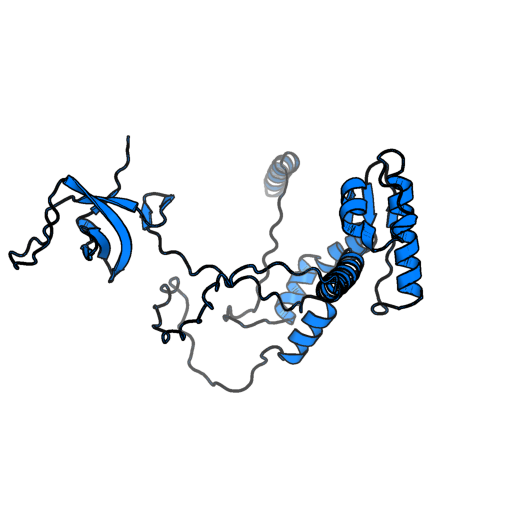 15.528 -23.869 -26.340 1.00 42.62 193 ASN A C 1
ATOM 1533 O O . ASN A 1 193 ? 15.164 -23.979 -25.166 1.00 42.62 193 ASN A O 1
ATOM 1537 N N . GLU A 1 194 ? 15.004 -24.581 -27.334 1.00 45.62 194 GLU A N 1
ATOM 1538 C CA . GLU A 1 194 ? 14.119 -25.728 -27.167 1.00 45.62 194 GLU A CA 1
ATOM 1539 C C . GLU A 1 194 ? 14.908 -26.874 -26.526 1.00 45.62 194 GLU A C 1
ATOM 1541 O O . GLU A 1 194 ? 15.421 -27.759 -27.202 1.00 45.62 194 GLU A O 1
ATOM 1546 N N . ILE A 1 195 ? 15.065 -26.844 -25.203 1.00 41.38 195 ILE A N 1
ATOM 1547 C CA . ILE A 1 195 ? 15.659 -27.959 -24.467 1.00 41.38 195 ILE A CA 1
ATOM 1548 C C . ILE A 1 195 ? 14.693 -28.387 -23.367 1.00 41.38 195 ILE A C 1
ATOM 1550 O O . ILE A 1 195 ? 14.533 -27.716 -22.351 1.00 41.38 195 ILE A O 1
ATOM 1554 N N . GLY A 1 196 ? 14.061 -29.537 -23.609 1.00 35.97 196 GLY A N 1
ATOM 1555 C CA . GLY A 1 196 ? 13.671 -30.499 -22.582 1.00 35.97 196 GLY A CA 1
ATOM 1556 C C . GLY A 1 196 ? 12.570 -30.066 -21.621 1.00 35.97 196 GLY A C 1
ATOM 1557 O O . GLY A 1 196 ? 12.820 -29.627 -20.501 1.00 35.97 196 GLY A O 1
ATOM 1558 N N . ILE A 1 197 ? 11.325 -30.321 -22.014 1.00 44.97 197 ILE A N 1
ATOM 1559 C CA . ILE A 1 197 ? 10.191 -30.454 -21.097 1.00 44.97 197 ILE A CA 1
ATOM 1560 C C . ILE A 1 197 ? 10.481 -31.649 -20.173 1.00 44.97 197 ILE A C 1
ATOM 1562 O O . ILE A 1 197 ? 10.259 -32.795 -20.542 1.00 44.97 197 ILE A O 1
ATOM 1566 N N . GLY A 1 198 ? 11.004 -31.393 -18.975 1.00 44.62 198 GLY A N 1
ATOM 1567 C CA . GLY A 1 198 ? 11.275 -32.451 -18.005 1.00 44.62 198 GLY A CA 1
ATOM 1568 C C . GLY A 1 198 ? 11.871 -31.921 -16.708 1.00 44.62 198 GLY A C 1
ATOM 1569 O O . GLY A 1 198 ? 13.074 -31.761 -16.596 1.00 44.62 198 GLY A O 1
ATOM 1570 N N . GLN A 1 199 ? 11.006 -31.670 -15.722 1.00 48.31 199 GLN A N 1
ATOM 1571 C CA . GLN A 1 199 ? 11.352 -31.562 -14.297 1.00 48.31 199 GLN A CA 1
ATOM 1572 C C . GLN A 1 199 ? 12.381 -30.495 -13.873 1.00 48.31 199 GLN A C 1
ATOM 1574 O O . GLN A 1 199 ? 13.452 -30.835 -13.389 1.00 48.31 199 GLN A O 1
ATOM 1579 N N . ILE A 1 200 ? 12.018 -29.206 -13.860 1.00 45.16 200 ILE A N 1
ATOM 1580 C CA . ILE A 1 200 ? 12.688 -28.256 -12.948 1.00 45.16 200 ILE A CA 1
ATOM 1581 C C . ILE A 1 200 ? 11.656 -27.330 -12.281 1.00 45.16 200 ILE A C 1
ATOM 1583 O O . ILE A 1 200 ? 11.154 -26.380 -12.874 1.00 45.16 200 ILE A O 1
ATOM 1587 N N . ASN A 1 201 ? 11.335 -27.667 -11.026 1.00 49.94 201 ASN A N 1
ATOM 1588 C CA . ASN A 1 201 ? 10.807 -26.827 -9.941 1.00 49.94 201 ASN A CA 1
ATOM 1589 C C . ASN A 1 201 ? 9.766 -25.754 -10.305 1.00 49.94 201 ASN A C 1
ATOM 1591 O O . ASN A 1 201 ? 9.965 -24.559 -10.075 1.00 49.94 201 ASN A O 1
ATOM 1595 N N . ARG A 1 202 ? 8.586 -26.190 -10.759 1.00 50.84 202 ARG A N 1
ATOM 1596 C CA . ARG A 1 202 ? 7.364 -25.410 -10.521 1.00 50.84 202 ARG A CA 1
ATOM 1597 C C . ARG A 1 202 ? 7.086 -25.440 -9.017 1.00 50.84 202 ARG A C 1
ATOM 1599 O O . ARG A 1 202 ? 7.126 -26.507 -8.413 1.00 50.84 202 ARG A O 1
ATOM 1606 N N . CYS A 1 203 ? 6.846 -24.281 -8.409 1.00 52.22 203 CYS A N 1
ATOM 1607 C CA . CYS A 1 203 ? 6.408 -24.207 -7.018 1.00 52.22 203 CYS A CA 1
ATOM 1608 C C . CYS A 1 203 ? 5.152 -25.081 -6.858 1.00 52.22 203 CYS A C 1
ATOM 1610 O O . CYS A 1 203 ? 4.211 -24.934 -7.640 1.00 52.22 203 CYS A O 1
ATOM 1612 N N . ASP A 1 204 ? 5.181 -26.034 -5.921 1.00 65.38 204 ASP A N 1
ATOM 1613 C CA . ASP A 1 204 ? 4.125 -27.035 -5.770 1.00 65.38 204 ASP A CA 1
ATOM 1614 C C . ASP A 1 204 ? 2.771 -26.334 -5.551 1.00 65.38 204 ASP A C 1
ATOM 1616 O O . ASP A 1 204 ? 2.629 -25.571 -4.586 1.00 65.38 204 ASP A O 1
ATOM 1620 N N . PRO A 1 205 ? 1.769 -26.564 -6.419 1.00 62.12 205 PRO A N 1
ATOM 1621 C CA . PRO A 1 205 ? 0.467 -25.915 -6.315 1.00 62.12 205 PRO A CA 1
ATOM 1622 C C . PRO A 1 205 ? -0.195 -26.140 -4.951 1.00 62.12 205 PRO A C 1
ATOM 1624 O O . PRO A 1 205 ? -0.893 -25.252 -4.466 1.00 62.12 205 PRO A O 1
ATOM 1627 N N . LYS A 1 206 ? 0.086 -27.260 -4.269 1.00 68.62 206 LYS A N 1
ATOM 1628 C CA . LYS A 1 206 ? -0.424 -27.514 -2.912 1.00 68.62 206 LYS A CA 1
ATOM 1629 C C . LYS A 1 206 ? 0.223 -26.606 -1.871 1.00 68.62 206 LYS A C 1
ATOM 1631 O O . LYS A 1 206 ? -0.431 -26.188 -0.919 1.00 68.62 206 LYS A O 1
ATOM 1636 N N . THR A 1 207 ? 1.497 -26.271 -2.049 1.00 70.31 207 THR A N 1
ATOM 1637 C CA . THR A 1 207 ? 2.210 -25.325 -1.183 1.00 70.31 207 THR A CA 1
ATOM 1638 C C . THR A 1 207 ? 1.671 -23.909 -1.376 1.00 70.31 207 THR A C 1
ATOM 1640 O O . THR A 1 207 ? 1.442 -23.205 -0.392 1.00 70.31 207 THR A O 1
ATOM 1643 N N . ILE A 1 208 ? 1.377 -23.517 -2.620 1.00 61.97 208 ILE A N 1
ATOM 1644 C CA . ILE A 1 208 ? 0.715 -22.242 -2.933 1.00 61.97 208 ILE A CA 1
ATOM 1645 C C . ILE A 1 208 ? -0.663 -22.197 -2.269 1.00 61.97 208 ILE A C 1
ATOM 1647 O O . ILE A 1 208 ? -0.946 -21.267 -1.521 1.00 61.97 208 ILE A O 1
ATOM 1651 N N . GLN A 1 209 ? -1.474 -23.240 -2.445 1.00 62.38 209 GLN A N 1
ATOM 1652 C CA . GLN A 1 209 ? -2.821 -23.322 -1.884 1.00 62.38 209 GLN A CA 1
ATOM 1653 C C . GLN A 1 209 ? -2.827 -23.282 -0.349 1.00 62.38 209 GLN A C 1
ATOM 1655 O O . GLN A 1 209 ? -3.587 -22.522 0.241 1.00 62.38 209 GLN A O 1
ATOM 1660 N N . ARG A 1 210 ? -1.925 -24.019 0.315 1.00 65.38 210 ARG A N 1
ATOM 1661 C CA . ARG A 1 210 ? -1.751 -23.953 1.779 1.00 65.38 210 ARG A CA 1
ATOM 1662 C C . ARG A 1 210 ? -1.351 -22.559 2.246 1.00 65.38 210 ARG A C 1
ATOM 1664 O O . ARG A 1 210 ? -1.805 -22.113 3.294 1.00 65.38 210 ARG A O 1
ATOM 1671 N N . THR A 1 211 ? -0.512 -21.869 1.478 1.00 60.47 211 THR A N 1
ATOM 1672 C CA . THR A 1 211 ? -0.093 -20.496 1.780 1.00 60.47 211 THR A CA 1
ATOM 1673 C C . THR A 1 211 ? -1.276 -19.535 1.617 1.00 60.47 211 THR A C 1
ATOM 1675 O O . THR A 1 211 ? -1.558 -18.761 2.526 1.00 60.47 211 THR A O 1
ATOM 1678 N N . CYS A 1 212 ? -2.039 -19.643 0.527 1.00 57.03 212 CYS A N 1
ATOM 1679 C CA . CYS A 1 212 ? -3.249 -18.855 0.285 1.00 57.03 212 CYS A CA 1
ATOM 1680 C C . CYS A 1 212 ? -4.319 -19.072 1.365 1.00 57.03 212 CYS A C 1
ATOM 1682 O O . CYS A 1 212 ? -4.840 -18.095 1.901 1.00 57.03 212 CYS A O 1
ATOM 1684 N N . GLN A 1 213 ? -4.578 -20.323 1.755 1.00 61.94 213 GLN A N 1
ATOM 1685 C CA . GLN A 1 213 ? -5.480 -20.657 2.863 1.00 61.94 213 GLN A CA 1
ATOM 1686 C C . GLN A 1 213 ? -4.979 -20.097 4.194 1.00 61.94 213 GLN A C 1
ATOM 1688 O O . GLN A 1 213 ? -5.749 -19.496 4.940 1.00 61.94 213 GLN A O 1
ATOM 1693 N N . ARG A 1 214 ? -3.677 -20.225 4.476 1.00 56.47 214 ARG A N 1
ATOM 1694 C CA . ARG A 1 214 ? -3.061 -19.713 5.708 1.00 56.47 214 ARG A CA 1
ATOM 1695 C C . ARG A 1 214 ? -3.199 -18.196 5.852 1.00 56.47 214 ARG A C 1
ATOM 1697 O O . ARG A 1 214 ? -3.346 -17.715 6.971 1.00 56.47 214 ARG A O 1
ATOM 1704 N N . PHE A 1 215 ? -3.158 -17.455 4.746 1.00 57.09 215 PHE A N 1
ATOM 1705 C CA . PHE A 1 215 ? -3.285 -15.994 4.736 1.00 57.09 215 PHE A CA 1
ATOM 1706 C C . PHE A 1 215 ? -4.705 -15.492 4.436 1.00 57.09 215 PHE A C 1
ATOM 1708 O O . PHE A 1 215 ? -4.891 -14.288 4.279 1.00 57.09 215 PHE A O 1
ATOM 1715 N N . GLY A 1 216 ? -5.706 -16.378 4.358 1.00 53.19 216 GLY A N 1
ATOM 1716 C CA . GLY A 1 216 ? -7.088 -15.983 4.062 1.00 53.19 216 GLY A CA 1
ATOM 1717 C C . GLY A 1 216 ? -7.267 -15.358 2.674 1.00 53.19 216 GLY A C 1
ATOM 1718 O O . GLY A 1 216 ? -8.222 -14.620 2.455 1.00 53.19 216 GLY A O 1
ATOM 1719 N N . LEU A 1 217 ? -6.351 -15.643 1.743 1.00 57.19 217 LEU A N 1
ATOM 1720 C CA . LEU A 1 217 ? -6.426 -15.221 0.338 1.00 57.19 217 LEU A CA 1
ATOM 1721 C C . LEU A 1 217 ? -7.388 -16.102 -0.474 1.00 57.19 217 LEU A C 1
ATOM 1723 O O . LEU A 1 217 ? -7.694 -15.787 -1.618 1.00 57.19 217 LEU A O 1
ATOM 1727 N N . ASP A 1 218 ? -7.844 -17.203 0.122 1.00 55.34 218 ASP A N 1
ATOM 1728 C CA . ASP A 1 218 ? -8.766 -18.173 -0.461 1.00 55.34 218 ASP A CA 1
ATOM 1729 C C . ASP A 1 218 ? -10.206 -17.829 -0.040 1.00 55.34 218 ASP A C 1
ATOM 1731 O O . ASP A 1 218 ? -10.861 -18.532 0.728 1.00 55.34 218 ASP A O 1
ATOM 1735 N N . VAL A 1 219 ? -10.698 -16.680 -0.499 1.00 47.62 219 VAL A N 1
ATOM 1736 C CA . VAL A 1 219 ? -12.140 -16.428 -0.560 1.00 47.62 219 VAL A CA 1
ATOM 1737 C C . VAL A 1 219 ? -12.538 -16.683 -2.006 1.00 47.62 219 VAL A C 1
ATOM 1739 O O . VAL A 1 219 ? -11.908 -16.153 -2.913 1.00 47.62 219 VAL A O 1
ATOM 1742 N N . GLN A 1 220 ? -13.591 -17.474 -2.223 1.00 51.00 220 GLN A N 1
ATOM 1743 C CA . GLN A 1 220 ? -14.233 -17.760 -3.517 1.00 51.00 220 GLN A CA 1
ATOM 1744 C C . GLN A 1 220 ? -14.701 -16.525 -4.326 1.00 51.00 220 GLN A C 1
ATOM 1746 O O . GLN A 1 220 ? -15.460 -16.661 -5.281 1.00 51.00 220 GLN A O 1
ATOM 1751 N N . GLU A 1 221 ? -14.235 -15.325 -4.004 1.00 50.06 221 GLU A N 1
ATOM 1752 C CA . GLU A 1 221 ? -14.216 -14.202 -4.923 1.00 50.06 221 GLU A CA 1
ATOM 1753 C C . GLU A 1 221 ? -12.924 -14.301 -5.738 1.00 50.06 221 GLU A C 1
ATOM 1755 O O . GLU A 1 221 ? -11.921 -13.648 -5.448 1.00 50.06 221 GLU A O 1
ATOM 1760 N N . GLN A 1 222 ? -12.950 -15.121 -6.800 1.00 52.38 222 GLN A N 1
ATOM 1761 C CA . GLN A 1 222 ? -12.102 -14.809 -7.950 1.00 52.38 222 GLN A CA 1
ATOM 1762 C C . GLN A 1 222 ? -12.265 -13.303 -8.191 1.00 52.38 222 GLN A C 1
ATOM 1764 O O . GLN A 1 222 ? -13.417 -12.851 -8.252 1.00 52.38 222 GLN A O 1
ATOM 1769 N N . PRO A 1 223 ? -11.169 -12.518 -8.272 1.00 45.75 223 PRO A N 1
ATOM 1770 C CA . PRO A 1 223 ? -11.302 -11.116 -8.632 1.00 45.75 223 PRO A CA 1
ATOM 1771 C C . PRO A 1 223 ? -12.188 -11.086 -9.877 1.00 45.75 223 PRO A C 1
ATOM 1773 O O . PRO A 1 223 ? -11.972 -11.935 -10.755 1.00 45.75 223 PRO A O 1
ATOM 1776 N N . PRO A 1 224 ? -13.222 -10.218 -9.919 1.00 49.03 224 PRO A N 1
ATOM 1777 C CA . PRO A 1 224 ? -14.158 -10.197 -11.033 1.00 49.03 224 PRO A CA 1
ATOM 1778 C C . PRO A 1 224 ? -13.330 -10.258 -12.313 1.00 49.03 224 PRO A C 1
ATOM 1780 O O . PRO A 1 224 ? -12.317 -9.545 -12.379 1.00 49.03 224 PRO A O 1
ATOM 1783 N N . PRO A 1 225 ? -13.661 -11.176 -13.245 1.00 56.78 225 PRO A N 1
ATOM 1784 C CA . PRO A 1 225 ? -12.810 -11.454 -14.388 1.00 56.78 225 PRO A CA 1
ATOM 1785 C C . PRO A 1 225 ? -12.406 -10.122 -14.989 1.00 56.78 225 PRO A C 1
ATOM 1787 O O . PRO A 1 225 ? -13.271 -9.271 -15.224 1.00 56.78 225 PRO A O 1
ATOM 1790 N N . LEU A 1 226 ? -11.089 -9.916 -15.123 1.00 45.44 226 LEU A N 1
ATOM 1791 C CA . LEU A 1 226 ? -10.563 -8.661 -15.638 1.00 45.44 226 LEU A CA 1
ATOM 1792 C C . LEU A 1 226 ? -11.369 -8.329 -16.890 1.00 45.44 226 LEU A C 1
ATOM 1794 O O . LEU A 1 226 ? -11.480 -9.204 -17.761 1.00 45.44 226 LEU A O 1
ATOM 1798 N N . PRO A 1 227 ? -11.973 -7.129 -16.971 1.00 51.19 227 PRO A N 1
ATOM 1799 C CA . PRO A 1 227 ? -12.727 -6.771 -18.153 1.00 51.19 227 PRO A CA 1
ATOM 1800 C C . PRO A 1 227 ? -11.814 -7.022 -19.355 1.00 51.19 227 PRO A C 1
ATOM 1802 O O . PRO A 1 227 ? -10.623 -6.679 -19.285 1.00 51.19 227 PRO A O 1
ATOM 1805 N N . PRO A 1 228 ? -12.319 -7.681 -20.414 1.00 56.19 228 PRO A N 1
ATOM 1806 C CA . PRO A 1 228 ? -11.499 -8.023 -21.564 1.00 56.19 228 PRO A CA 1
ATOM 1807 C C . PRO A 1 228 ? -10.766 -6.768 -22.021 1.00 56.19 228 PRO A C 1
ATOM 1809 O O . PRO A 1 228 ? -11.325 -5.666 -21.975 1.00 56.19 228 PRO A O 1
ATOM 1812 N N . SER A 1 229 ? -9.495 -6.917 -22.399 1.00 52.66 229 SER A N 1
ATOM 1813 C CA . SER A 1 229 ? -8.663 -5.779 -22.772 1.00 52.66 229 SER A CA 1
ATOM 1814 C C . SER A 1 229 ? -9.362 -4.985 -23.875 1.00 52.66 229 SER A C 1
ATOM 1816 O O . SER A 1 229 ? -9.478 -5.411 -25.023 1.00 52.66 229 SER A O 1
ATOM 1818 N N . ARG A 1 230 ? -9.895 -3.821 -23.498 1.00 62.12 230 ARG A N 1
ATOM 1819 C CA . ARG A 1 230 ? -10.673 -2.986 -24.406 1.00 62.12 230 ARG A CA 1
ATOM 1820 C C . ARG A 1 230 ? -9.721 -2.476 -25.475 1.00 62.12 230 ARG A C 1
ATOM 1822 O O . ARG A 1 230 ? -8.730 -1.812 -25.154 1.00 62.12 230 ARG A O 1
ATOM 1829 N N . THR A 1 231 ? -9.988 -2.818 -26.731 1.00 72.00 231 THR A N 1
ATOM 1830 C CA . THR A 1 231 ? -9.200 -2.305 -27.850 1.00 72.00 231 THR A CA 1
ATOM 1831 C C . THR A 1 231 ? -9.262 -0.782 -27.849 1.00 72.00 231 THR A C 1
ATOM 1833 O O . THR A 1 231 ? -10.288 -0.188 -27.521 1.00 72.00 231 THR A O 1
ATOM 1836 N N . TYR A 1 232 ? -8.146 -0.153 -28.183 1.00 76.69 232 TYR A N 1
ATOM 1837 C CA . TYR A 1 232 ? -7.997 1.293 -28.187 1.00 76.69 232 TYR A CA 1
ATOM 1838 C C . TYR A 1 232 ? -7.153 1.706 -29.382 1.00 76.69 232 TYR A C 1
ATOM 1840 O O . TYR A 1 232 ? -6.384 0.901 -29.912 1.00 76.69 232 TYR A O 1
ATOM 1848 N N . THR A 1 233 ? -7.267 2.965 -29.777 1.00 79.50 233 THR A N 1
ATOM 1849 C CA . THR A 1 233 ? -6.294 3.605 -30.663 1.00 79.50 233 THR A CA 1
ATOM 1850 C C . THR A 1 233 ? -5.461 4.599 -29.877 1.00 79.50 233 THR A C 1
ATOM 1852 O O . THR A 1 233 ? -5.882 5.092 -28.832 1.00 79.50 233 THR A O 1
ATOM 1855 N N . VAL A 1 234 ? -4.275 4.905 -30.386 1.00 75.00 234 VAL A N 1
ATOM 1856 C CA . VAL A 1 234 ? -3.406 5.941 -29.828 1.00 75.00 234 VAL A CA 1
ATOM 1857 C C . VAL A 1 234 ? -3.410 7.122 -30.788 1.00 75.00 234 VAL A C 1
ATOM 1859 O O . VAL A 1 234 ? -3.286 6.923 -31.996 1.00 75.00 234 VAL A O 1
ATOM 1862 N N . ALA A 1 235 ? -3.583 8.327 -30.255 1.00 72.94 235 ALA A N 1
ATOM 1863 C CA . ALA A 1 235 ? -3.459 9.575 -30.996 1.00 72.94 235 ALA A CA 1
ATOM 1864 C C . ALA A 1 235 ? -2.581 10.535 -30.191 1.00 72.94 235 ALA A C 1
ATOM 1866 O O . ALA A 1 235 ? -2.918 10.887 -29.059 1.00 72.94 235 ALA A O 1
ATOM 1867 N N . GLY A 1 236 ? -1.420 10.901 -30.742 1.00 76.94 236 GLY A N 1
ATOM 1868 C CA . GLY A 1 236 ? -0.375 11.576 -29.970 1.00 76.94 236 GLY A CA 1
ATOM 1869 C C . GLY A 1 236 ? 0.006 10.754 -28.731 1.00 76.94 236 GLY A C 1
ATOM 1870 O O . GLY A 1 236 ? 0.313 9.569 -28.848 1.00 76.94 236 GLY A O 1
ATOM 1871 N N . ASN A 1 237 ? -0.093 11.365 -27.546 1.00 75.62 237 ASN A N 1
ATOM 1872 C CA . ASN A 1 237 ? 0.179 10.718 -26.253 1.00 75.62 237 ASN A CA 1
ATOM 1873 C C . ASN A 1 237 ? -1.085 10.215 -25.528 1.00 75.62 237 ASN A C 1
ATOM 1875 O O . ASN A 1 237 ? -0.998 9.762 -24.386 1.00 75.62 237 ASN A O 1
ATOM 1879 N N . ALA A 1 238 ? -2.262 10.292 -26.158 1.00 69.69 238 ALA A N 1
ATOM 1880 C CA . ALA A 1 238 ? -3.530 9.910 -25.545 1.00 69.69 238 ALA A CA 1
ATOM 1881 C C . ALA A 1 238 ? -4.041 8.558 -26.068 1.00 69.69 238 ALA A C 1
ATOM 1883 O O . ALA A 1 238 ? -4.017 8.261 -27.266 1.00 69.69 238 ALA A O 1
ATOM 1884 N N . LYS A 1 239 ? -4.550 7.735 -25.145 1.00 79.06 239 LYS A N 1
ATOM 1885 C CA . LYS A 1 239 ? -5.243 6.478 -25.443 1.00 79.06 239 LYS A CA 1
ATOM 1886 C C . LYS A 1 239 ? -6.740 6.745 -25.592 1.00 79.06 239 LYS A C 1
ATOM 1888 O O . LYS A 1 239 ? -7.388 7.168 -24.642 1.00 79.06 239 LYS A O 1
ATOM 1893 N N . LEU A 1 240 ? -7.289 6.434 -26.762 1.00 78.81 240 LEU A N 1
ATOM 1894 C CA . LEU A 1 240 ? -8.703 6.610 -27.085 1.00 78.81 240 LEU A CA 1
ATOM 1895 C C . LEU A 1 240 ? -9.407 5.248 -27.094 1.00 78.81 240 LEU A C 1
ATOM 1897 O O . LEU A 1 240 ? -9.038 4.350 -27.854 1.00 78.81 240 LEU A O 1
ATOM 1901 N N . SER A 1 241 ? -10.421 5.070 -26.247 1.00 82.44 241 SER A N 1
ATOM 1902 C CA . SER A 1 241 ? -11.280 3.877 -26.254 1.00 82.44 241 SER A CA 1
ATOM 1903 C C . SER A 1 241 ? -12.351 3.963 -27.342 1.00 82.44 241 SER A C 1
ATOM 1905 O O . SER A 1 241 ? -12.717 5.061 -27.738 1.00 82.44 241 SER A O 1
ATOM 1907 N N . TYR A 1 242 ? -12.876 2.827 -27.799 1.00 83.75 242 TYR A N 1
ATOM 1908 C CA . TYR A 1 242 ? -14.078 2.787 -28.645 1.00 83.75 242 TYR A CA 1
ATOM 1909 C C . TYR A 1 242 ? -15.376 2.900 -27.814 1.00 83.75 242 TYR A C 1
ATOM 1911 O O . TYR A 1 242 ? -15.359 2.539 -26.631 1.00 83.75 242 TYR A O 1
ATOM 1919 N N . PRO A 1 243 ? -16.505 3.339 -28.399 1.00 86.38 243 PRO A N 1
ATOM 1920 C CA . PRO A 1 243 ? -16.640 3.849 -29.764 1.00 86.38 243 PRO A CA 1
ATOM 1921 C C . PRO A 1 243 ? -16.043 5.261 -29.933 1.00 86.38 243 PRO A C 1
ATOM 1923 O O . PRO A 1 243 ? -15.966 6.019 -28.971 1.00 86.38 243 PRO A O 1
ATOM 1926 N N . GLN A 1 244 ? -15.573 5.594 -31.138 1.00 86.25 244 GLN A N 1
ATOM 1927 C CA . GLN A 1 244 ? -14.941 6.880 -31.474 1.00 86.25 244 GLN A CA 1
ATOM 1928 C C . GLN A 1 244 ? -15.581 7.482 -32.716 1.00 86.25 244 GLN A C 1
ATOM 1930 O O . GLN A 1 244 ? -15.740 6.787 -33.712 1.00 86.25 244 GLN A O 1
ATOM 1935 N N . MET A 1 245 ? -15.848 8.783 -32.705 1.00 87.12 245 MET A N 1
ATOM 1936 C CA . MET A 1 245 ? -16.245 9.496 -33.915 1.00 87.12 245 MET A CA 1
ATOM 1937 C C . MET A 1 245 ? -15.006 9.865 -34.742 1.00 87.12 245 MET A C 1
ATOM 1939 O O . MET A 1 245 ? -14.036 10.419 -34.216 1.00 87.12 245 MET A O 1
ATOM 1943 N N . ARG A 1 246 ? -15.023 9.539 -36.035 1.00 89.50 246 ARG A N 1
ATOM 1944 C CA . ARG A 1 246 ? -13.968 9.874 -37.003 1.00 89.50 246 ARG A CA 1
ATOM 1945 C C . ARG A 1 246 ? -14.571 10.449 -38.274 1.00 89.50 246 ARG A C 1
ATOM 1947 O O . ARG A 1 246 ? -15.742 10.225 -38.537 1.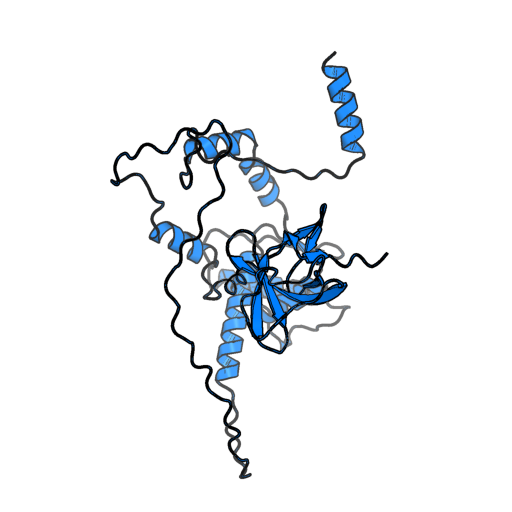00 89.50 246 ARG A O 1
ATOM 1954 N N . VAL A 1 247 ? -13.775 11.174 -39.047 1.00 91.19 247 VAL A N 1
ATOM 1955 C CA . VAL A 1 247 ? -14.181 11.730 -40.342 1.00 91.19 247 VAL A CA 1
ATOM 1956 C C . VAL A 1 247 ? -13.513 10.941 -41.463 1.00 91.19 247 VAL A C 1
ATOM 1958 O O . VAL A 1 247 ? -12.336 10.581 -41.366 1.00 91.19 247 VAL A O 1
ATOM 1961 N N . MET A 1 248 ? -14.269 10.650 -42.517 1.00 91.50 248 MET A N 1
ATOM 1962 C CA . MET A 1 248 ? -13.765 10.014 -43.731 1.00 91.50 248 MET A CA 1
ATOM 1963 C C . MET A 1 248 ? -12.885 10.995 -44.522 1.00 91.50 248 MET A C 1
ATOM 1965 O O . MET A 1 248 ? -13.365 12.009 -45.022 1.00 91.50 248 MET A O 1
ATOM 1969 N N . LYS A 1 249 ? -11.595 10.696 -44.687 1.00 90.75 249 LYS A N 1
ATOM 1970 C CA . LYS A 1 249 ? -10.648 11.493 -45.493 1.00 90.75 249 LYS A CA 1
ATOM 1971 C C . LYS A 1 249 ? -10.879 11.365 -46.998 1.00 90.75 249 LYS A C 1
ATOM 1973 O O . LYS A 1 249 ? -10.549 12.280 -47.754 1.00 90.75 249 LYS A O 1
ATOM 1978 N N . ALA A 1 250 ? -11.413 10.226 -47.424 1.00 88.19 250 ALA A N 1
ATOM 1979 C CA . ALA A 1 250 ? -11.720 9.901 -48.808 1.00 88.19 250 ALA A CA 1
ATOM 1980 C C . ALA A 1 250 ? -12.943 8.980 -48.858 1.00 88.19 250 ALA A C 1
ATOM 1982 O O . ALA A 1 250 ? -13.284 8.352 -47.854 1.00 88.19 250 ALA A O 1
ATOM 1983 N N . THR A 1 251 ? -13.595 8.925 -50.016 1.00 88.19 251 THR A N 1
ATOM 1984 C CA . THR A 1 251 ? -14.732 8.031 -50.240 1.00 88.19 251 THR A CA 1
ATOM 1985 C C . THR A 1 251 ? -14.254 6.574 -50.226 1.00 88.19 251 THR A C 1
ATOM 1987 O O . THR A 1 251 ? -13.180 6.277 -50.745 1.00 88.19 251 THR A O 1
ATOM 1990 N N . TYR A 1 252 ? -15.008 5.679 -49.587 1.00 86.50 252 TYR A N 1
ATOM 1991 C CA . TYR A 1 252 ? -14.683 4.254 -49.475 1.00 86.50 252 TYR A CA 1
ATOM 1992 C C . TYR A 1 252 ? -15.941 3.394 -49.693 1.00 86.50 252 TYR A C 1
ATOM 1994 O O . TYR A 1 252 ? -16.969 3.700 -49.081 1.00 86.50 252 TYR A O 1
ATOM 2002 N N . PRO A 1 253 ? -15.874 2.297 -50.473 1.00 83.69 253 PRO A N 1
ATOM 2003 C CA . PRO A 1 253 ? -14.714 1.817 -51.240 1.00 83.69 253 PRO A CA 1
ATOM 2004 C C . PRO A 1 253 ? -14.393 2.691 -52.470 1.00 83.69 253 PRO A C 1
ATOM 2006 O O . PRO A 1 253 ? -15.282 3.316 -53.035 1.00 83.69 253 PRO A O 1
ATOM 2009 N N . ASP A 1 254 ? -13.108 2.759 -52.839 1.00 72.31 254 ASP A N 1
ATOM 2010 C CA . ASP A 1 254 ? -12.599 3.482 -54.029 1.00 72.31 254 ASP A CA 1
ATOM 2011 C C . ASP A 1 254 ? -12.645 2.599 -55.291 1.00 72.31 254 ASP A C 1
ATOM 2013 O O . ASP A 1 254 ? -12.785 3.062 -56.421 1.00 72.31 254 ASP A O 1
ATOM 2017 N N . ASP A 1 255 ? -12.612 1.283 -55.082 1.00 64.31 255 ASP A N 1
ATOM 2018 C CA . ASP A 1 255 ? -12.823 0.305 -56.132 1.00 64.31 255 ASP A CA 1
ATOM 2019 C C . ASP A 1 255 ? -14.315 0.328 -56.467 1.00 64.31 255 ASP A C 1
ATOM 2021 O O . ASP A 1 255 ? -15.128 0.021 -55.596 1.00 64.31 255 ASP A O 1
ATOM 2025 N N . GLY A 1 256 ? -14.692 0.651 -57.708 1.00 59.06 256 GLY A N 1
ATOM 2026 C CA . GLY A 1 256 ? -16.079 0.678 -58.215 1.00 59.06 256 GLY A CA 1
ATOM 2027 C C . GLY A 1 256 ? -16.844 -0.659 -58.161 1.00 59.06 256 GLY A C 1
ATOM 2028 O O . GLY A 1 256 ? -17.768 -0.889 -58.936 1.00 59.06 256 GLY A O 1
ATOM 2029 N N . SER A 1 257 ? -16.450 -1.558 -57.262 1.00 57.22 257 SER A N 1
ATOM 2030 C CA . SER A 1 257 ? -17.216 -2.697 -56.789 1.00 57.22 257 SER A CA 1
ATOM 2031 C C . SER A 1 257 ? -18.486 -2.183 -56.114 1.00 57.22 257 SER A C 1
ATOM 2033 O O . SER A 1 257 ? -18.428 -1.507 -55.089 1.00 57.22 257 SER A O 1
ATOM 2035 N N . ALA A 1 258 ? -19.638 -2.511 -56.693 1.00 53.66 258 ALA A N 1
ATOM 2036 C CA . ALA A 1 258 ? -20.954 -2.187 -56.161 1.00 53.66 258 ALA A CA 1
ATOM 2037 C C . ALA A 1 258 ? -21.225 -2.931 -54.838 1.00 53.66 258 ALA A C 1
ATOM 2039 O O . ALA A 1 258 ? -21.941 -3.927 -54.797 1.00 53.66 258 ALA A O 1
ATOM 2040 N N . SER A 1 259 ? -20.631 -2.470 -53.740 1.00 58.81 259 SER A N 1
ATOM 2041 C CA . SER A 1 259 ? -21.191 -2.686 -52.411 1.00 58.81 259 SER A CA 1
ATOM 2042 C C . SER A 1 259 ? -22.238 -1.605 -52.162 1.00 58.81 259 SER A C 1
ATOM 2044 O O . SER A 1 259 ? -21.931 -0.427 -52.330 1.00 58.81 259 SER A O 1
ATOM 2046 N N . ASP A 1 260 ? -23.437 -1.977 -51.708 1.00 65.50 260 ASP A N 1
ATOM 2047 C CA . ASP A 1 260 ? -24.571 -1.061 -51.462 1.00 65.50 260 ASP A CA 1
ATOM 2048 C C . ASP A 1 260 ? -24.287 0.074 -50.452 1.00 65.50 260 ASP A C 1
ATOM 2050 O O . ASP A 1 260 ? -25.126 0.946 -50.215 1.00 65.50 260 ASP A O 1
ATOM 2054 N N . ILE A 1 261 ? -23.109 0.075 -49.822 1.00 76.81 261 ILE A N 1
ATOM 2055 C CA . ILE A 1 261 ? -22.732 1.012 -48.771 1.00 76.81 261 ILE A CA 1
ATOM 2056 C C . ILE A 1 261 ? -21.463 1.764 -49.172 1.00 76.81 261 ILE A C 1
ATOM 2058 O O . ILE A 1 261 ? -20.369 1.203 -49.172 1.00 76.81 261 ILE A O 1
ATOM 2062 N N . ILE A 1 262 ? -21.633 3.051 -49.472 1.00 85.94 262 ILE A N 1
ATOM 2063 C CA . ILE A 1 262 ? -20.562 3.995 -49.802 1.00 85.94 262 ILE A CA 1
ATOM 2064 C C . ILE A 1 262 ? -20.453 5.002 -48.657 1.00 85.94 262 ILE A C 1
ATOM 2066 O O . ILE A 1 262 ? -21.446 5.628 -48.287 1.00 85.94 262 ILE A O 1
ATOM 2070 N N . LEU A 1 263 ? -19.248 5.149 -48.109 1.00 87.38 263 LEU A N 1
ATOM 2071 C CA . LEU A 1 263 ? -18.901 6.161 -47.114 1.00 87.38 263 LEU A CA 1
ATOM 2072 C C . LEU A 1 263 ? -18.246 7.337 -47.833 1.00 87.38 263 LEU A C 1
ATOM 2074 O O . LEU A 1 263 ? -17.196 7.152 -48.445 1.00 87.38 263 LEU A O 1
ATOM 2078 N N . TYR A 1 264 ? -18.832 8.531 -47.776 1.00 88.00 264 TYR A N 1
ATOM 2079 C CA . TYR A 1 264 ? -18.344 9.678 -48.550 1.00 88.00 264 TYR A CA 1
ATOM 2080 C C . TYR A 1 264 ? -17.233 10.445 -47.827 1.00 88.00 264 TYR A C 1
ATOM 2082 O O . TYR A 1 264 ? -17.211 10.545 -46.600 1.00 88.00 264 TYR A O 1
ATOM 2090 N N . LYS A 1 265 ? -16.315 11.057 -48.588 1.00 89.62 265 LYS A N 1
ATOM 2091 C CA . LYS A 1 265 ? -15.338 12.011 -48.037 1.00 89.62 265 LYS A CA 1
ATOM 2092 C C . LYS A 1 265 ? -16.041 13.119 -47.235 1.00 89.62 265 LYS A C 1
ATOM 2094 O O . LYS A 1 265 ? -16.965 13.754 -47.729 1.00 89.62 265 LYS A O 1
ATOM 2099 N N . GLY A 1 266 ? -15.550 13.389 -46.028 1.00 86.81 266 GLY A N 1
ATOM 2100 C CA . GLY A 1 266 ? -16.088 14.383 -45.095 1.00 86.81 266 GLY A CA 1
ATOM 2101 C C . GLY A 1 266 ? -17.185 13.853 -44.167 1.00 86.81 266 GLY A C 1
ATOM 2102 O O . GLY A 1 266 ? -17.562 14.539 -43.219 1.00 86.81 266 GLY A O 1
ATOM 2103 N N . GLU A 1 267 ? -17.675 12.632 -44.384 1.00 89.31 267 GLU A N 1
ATOM 2104 C CA . GLU A 1 267 ? -18.708 12.031 -43.545 1.00 89.31 267 GLU A CA 1
ATOM 2105 C C . GLU A 1 267 ? -18.158 11.652 -42.160 1.00 89.31 267 GLU A C 1
ATOM 2107 O O . GLU A 1 267 ? -17.057 11.108 -42.035 1.00 89.31 267 GLU A O 1
ATOM 2112 N N . SER A 1 268 ? -18.921 11.945 -41.101 1.00 89.69 268 SER A N 1
ATOM 2113 C CA . SER A 1 268 ? -18.592 11.520 -39.736 1.00 89.69 268 SER A CA 1
ATOM 2114 C C . SER A 1 268 ? -19.132 10.116 -39.478 1.00 89.69 268 SER A C 1
ATOM 2116 O O . 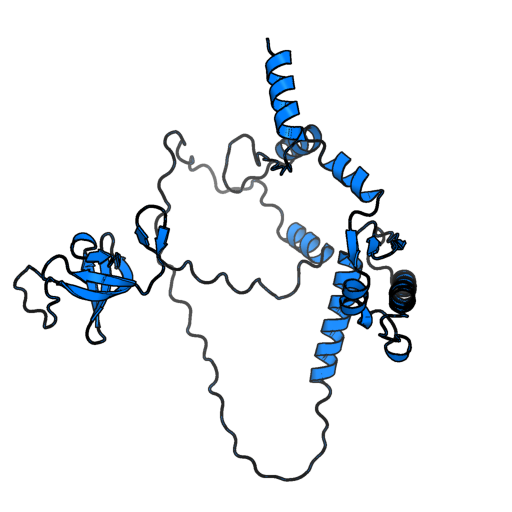SER A 1 268 ? -20.328 9.876 -39.598 1.00 89.69 268 SER A O 1
ATOM 2118 N N . VAL A 1 269 ? -18.255 9.200 -39.079 1.00 90.00 269 VAL A N 1
ATOM 2119 C CA . VAL A 1 269 ? -18.564 7.783 -38.885 1.00 90.00 269 VAL A CA 1
ATOM 2120 C C . VAL A 1 269 ? -18.172 7.301 -37.487 1.00 90.00 269 VAL A C 1
ATOM 2122 O O . VAL A 1 269 ? -17.203 7.783 -36.888 1.00 90.00 269 VAL A O 1
ATOM 2125 N N . LEU A 1 270 ? -18.926 6.335 -36.954 1.00 90.69 270 LEU A N 1
ATOM 2126 C CA . LEU A 1 270 ? -18.693 5.770 -35.626 1.00 90.69 270 LEU A CA 1
ATOM 2127 C C . LEU A 1 270 ? -17.796 4.536 -35.723 1.00 90.69 270 LEU A C 1
ATOM 2129 O O . LEU A 1 270 ? -18.185 3.494 -36.237 1.00 90.69 270 LEU A O 1
ATOM 2133 N N . VAL A 1 271 ? -16.583 4.630 -35.195 1.00 89.56 271 VAL A N 1
ATOM 2134 C CA . VAL A 1 271 ? -15.656 3.503 -35.104 1.00 89.56 271 VAL A CA 1
ATOM 2135 C C . VAL A 1 271 ? -15.922 2.738 -33.816 1.00 89.56 271 VAL A C 1
ATOM 2137 O O . VAL A 1 271 ? -15.674 3.251 -32.727 1.00 89.56 271 VAL A O 1
ATOM 2140 N N . ILE A 1 272 ? -16.378 1.496 -33.927 1.00 88.19 272 ILE A N 1
ATOM 2141 C CA . ILE A 1 272 ? -16.777 0.647 -32.795 1.00 88.19 272 ILE A CA 1
ATOM 2142 C C . ILE A 1 272 ? -15.672 -0.310 -32.329 1.00 88.19 272 ILE A C 1
ATOM 2144 O O . ILE A 1 272 ? -15.745 -0.848 -31.223 1.00 88.19 272 ILE A O 1
ATOM 2148 N N . GLY A 1 273 ? -14.612 -0.505 -33.121 1.00 87.62 273 GLY A N 1
ATOM 2149 C CA . GLY A 1 273 ? -13.537 -1.427 -32.756 1.00 87.62 273 GLY A CA 1
ATOM 2150 C C . GLY A 1 273 ? -12.333 -1.440 -33.693 1.00 87.62 273 GLY A C 1
ATOM 2151 O O . GLY A 1 273 ? -12.309 -0.793 -34.739 1.00 87.62 273 GLY A O 1
ATOM 2152 N N . ALA A 1 274 ? -11.320 -2.221 -33.309 1.00 85.88 274 ALA A N 1
ATOM 2153 C CA . ALA A 1 274 ? -10.183 -2.532 -34.170 1.00 85.88 274 ALA A CA 1
ATOM 2154 C C . ALA A 1 274 ? -10.521 -3.729 -35.069 1.00 85.88 274 ALA A C 1
ATOM 2156 O O . ALA A 1 274 ? -10.975 -4.762 -34.579 1.00 85.88 274 ALA A O 1
ATOM 2157 N N . GLY A 1 275 ? -10.289 -3.583 -36.370 1.00 82.00 275 GLY A N 1
ATOM 2158 C CA . GLY A 1 275 ? -10.581 -4.595 -37.374 1.00 82.00 275 GLY A CA 1
ATOM 2159 C C . GLY A 1 275 ? -9.410 -5.537 -37.653 1.00 82.00 275 GLY A C 1
ATOM 2160 O O . GLY A 1 275 ? -8.569 -5.812 -36.788 1.00 82.00 275 GLY A O 1
ATOM 2161 N N . LYS A 1 276 ? -9.332 -6.014 -38.901 1.00 85.19 276 LYS A N 1
ATOM 2162 C CA . LYS A 1 276 ? -8.136 -6.693 -39.433 1.00 85.19 276 LYS A CA 1
ATOM 2163 C C . LYS A 1 276 ? -6.918 -5.760 -39.345 1.00 85.19 276 LYS A C 1
ATOM 2165 O O . LYS A 1 276 ? -7.049 -4.557 -39.129 1.00 85.19 276 LYS A O 1
ATOM 2170 N N . ARG A 1 277 ? -5.699 -6.293 -39.499 1.00 80.06 277 ARG A N 1
ATOM 2171 C CA . ARG A 1 277 ? -4.471 -5.475 -39.464 1.00 80.06 277 ARG A CA 1
ATOM 2172 C C . ARG A 1 277 ? -4.617 -4.282 -40.425 1.00 80.06 277 ARG A C 1
ATOM 2174 O O . ARG A 1 277 ? -4.949 -4.470 -41.589 1.00 80.06 277 ARG A O 1
ATOM 2181 N N . GLY A 1 278 ? -4.419 -3.066 -39.917 1.00 81.94 278 GLY A N 1
ATOM 2182 C CA . GLY A 1 278 ? -4.573 -1.833 -40.700 1.00 81.94 278 GLY A CA 1
ATOM 2183 C C . GLY A 1 278 ? -6.017 -1.362 -40.942 1.00 81.94 278 GLY A C 1
ATOM 2184 O O . GLY A 1 278 ? -6.207 -0.395 -41.670 1.00 81.94 278 GLY A O 1
ATOM 2185 N N . HIS A 1 279 ? -7.024 -1.991 -40.335 1.00 88.50 279 HIS A N 1
ATOM 2186 C CA . HIS A 1 279 ? -8.435 -1.649 -40.520 1.00 88.50 279 HIS A CA 1
ATOM 2187 C C . HIS A 1 279 ? -9.115 -1.318 -39.187 1.00 88.50 279 HIS A C 1
ATOM 2189 O O . HIS A 1 279 ? -8.750 -1.823 -38.121 1.00 88.50 279 HIS A O 1
ATOM 2195 N N . LEU A 1 280 ? -10.125 -0.462 -39.259 1.00 89.00 280 LEU A N 1
ATOM 2196 C CA . LEU A 1 280 ? -11.019 -0.085 -38.175 1.00 89.00 280 LEU A CA 1
ATOM 2197 C C . LEU A 1 280 ? -12.433 -0.554 -38.514 1.00 89.00 280 LEU A C 1
ATOM 2199 O O . LEU A 1 280 ? -12.813 -0.593 -39.681 1.00 89.00 280 LEU A O 1
ATOM 2203 N N . VAL A 1 281 ? -13.196 -0.938 -37.493 1.00 90.31 281 VAL A N 1
ATOM 2204 C CA . VAL A 1 281 ? -14.592 -1.348 -37.670 1.00 90.31 281 VAL A CA 1
ATOM 2205 C C . VAL A 1 281 ? -15.470 -0.124 -37.513 1.00 90.31 281 VAL A C 1
ATOM 2207 O O . VAL A 1 281 ? -15.541 0.444 -36.423 1.00 90.31 281 VAL A O 1
ATOM 2210 N N . VAL A 1 282 ? -16.111 0.273 -38.602 1.00 90.81 282 VAL A N 1
ATOM 2211 C CA . VAL A 1 282 ? -17.013 1.416 -38.682 1.00 90.81 282 VAL A CA 1
ATOM 2212 C C . VAL A 1 282 ? -18.448 0.912 -38.696 1.00 90.81 282 VAL A C 1
ATOM 2214 O O . VAL A 1 282 ? -18.783 0.038 -39.486 1.00 90.81 282 VAL A O 1
ATOM 2217 N N . GLU A 1 283 ? -19.291 1.453 -37.828 1.00 89.56 283 GLU A N 1
ATOM 2218 C CA . GLU A 1 283 ? -20.731 1.232 -37.865 1.00 89.56 283 GLU A CA 1
ATOM 2219 C C . GLU A 1 283 ? -21.382 2.282 -38.771 1.00 89.56 283 GLU A C 1
ATOM 2221 O O . GLU A 1 283 ? -21.268 3.485 -38.525 1.00 89.56 283 GLU A O 1
ATOM 2226 N N . HIS A 1 284 ? -22.058 1.828 -39.826 1.00 85.00 284 HIS A N 1
ATOM 2227 C CA . HIS A 1 284 ? -22.816 2.683 -40.735 1.00 85.00 284 HIS A CA 1
ATOM 2228 C C . HIS A 1 284 ? -24.111 1.974 -41.147 1.00 85.00 284 HIS A C 1
ATOM 2230 O O . HIS A 1 284 ? -24.084 0.821 -41.576 1.00 85.00 284 HIS A O 1
ATOM 2236 N N . LYS A 1 285 ? -25.260 2.646 -40.976 1.00 80.12 285 LYS A N 1
ATOM 2237 C CA . LYS A 1 285 ? -26.609 2.091 -41.230 1.00 80.12 285 LYS A CA 1
ATOM 2238 C C . LYS A 1 285 ? -26.863 0.726 -40.555 1.00 80.12 285 LYS A C 1
ATOM 2240 O O . LYS A 1 285 ? -27.522 -0.139 -41.121 1.00 80.12 285 LYS A O 1
ATOM 2245 N N . GLY A 1 286 ? -26.325 0.524 -39.348 1.00 77.56 286 GLY A N 1
ATOM 2246 C CA . GLY A 1 286 ? -26.473 -0.723 -38.582 1.00 77.56 286 GLY A CA 1
ATOM 2247 C C . GLY A 1 286 ? -25.599 -1.888 -39.066 1.00 77.56 286 GLY A C 1
ATOM 2248 O O . GLY A 1 286 ? -25.738 -3.001 -38.564 1.00 77.56 286 GLY A O 1
ATOM 2249 N N . ILE A 1 287 ? -24.691 -1.648 -40.019 1.00 83.06 287 ILE A N 1
ATOM 2250 C CA . ILE A 1 287 ? -23.759 -2.644 -40.556 1.00 83.06 287 ILE A CA 1
ATOM 2251 C C . ILE A 1 287 ? -22.328 -2.263 -40.165 1.00 83.06 287 ILE A C 1
ATOM 2253 O O . ILE A 1 287 ? -21.931 -1.098 -40.216 1.00 83.06 287 ILE A O 1
ATOM 2257 N N . ALA A 1 288 ? -21.544 -3.266 -39.763 1.00 88.62 288 ALA A N 1
ATOM 2258 C CA . ALA A 1 288 ? -20.142 -3.110 -39.396 1.00 88.62 288 ALA A CA 1
ATOM 2259 C C . ALA A 1 288 ? -19.229 -3.322 -40.616 1.00 88.62 288 ALA A C 1
ATOM 2261 O O . ALA A 1 288 ? -19.126 -4.430 -41.143 1.00 88.62 288 ALA A O 1
ATOM 2262 N N . ILE A 1 289 ? -18.530 -2.269 -41.033 1.00 88.62 289 ILE A N 1
ATOM 2263 C CA . ILE A 1 289 ? -17.683 -2.224 -42.231 1.00 88.62 289 ILE A CA 1
ATOM 2264 C C . ILE A 1 289 ? -16.215 -2.117 -41.815 1.00 88.62 289 ILE A C 1
ATOM 2266 O O . ILE A 1 289 ? -15.860 -1.380 -40.896 1.00 88.62 289 ILE A O 1
ATOM 2270 N N . GLN A 1 290 ? -15.340 -2.868 -42.482 1.00 89.88 290 GLN A N 1
ATOM 2271 C CA . GLN A 1 290 ? -13.893 -2.813 -42.258 1.00 89.88 290 GLN A CA 1
ATOM 2272 C C . GLN A 1 290 ? -13.291 -1.719 -43.140 1.00 89.88 290 GLN A C 1
ATOM 2274 O O . GLN A 1 290 ? -13.130 -1.923 -44.336 1.00 89.88 290 GLN A O 1
ATOM 2279 N N . VAL A 1 291 ? -12.927 -0.583 -42.553 1.00 88.56 291 VAL A N 1
ATOM 2280 C CA . VAL A 1 291 ? -12.373 0.563 -43.287 1.00 88.56 291 VAL A CA 1
ATOM 2281 C C . VAL A 1 291 ? -10.886 0.711 -42.950 1.00 88.56 291 VAL A C 1
ATOM 2283 O O . VAL A 1 291 ? -10.536 0.710 -41.763 1.00 88.56 291 VAL A O 1
ATOM 2286 N N . PRO A 1 292 ? -9.974 0.828 -43.934 1.00 90.00 292 PRO A N 1
ATOM 2287 C CA . PRO A 1 292 ? -8.559 1.044 -43.653 1.00 90.00 292 PRO A CA 1
ATOM 2288 C C . PRO A 1 292 ? -8.345 2.332 -42.846 1.00 90.00 292 PRO A C 1
ATOM 2290 O O . PRO A 1 292 ? -8.923 3.373 -43.157 1.00 90.00 292 PRO A O 1
ATOM 2293 N N . PHE A 1 293 ? -7.487 2.304 -41.819 1.00 87.88 293 PHE A N 1
ATOM 2294 C CA . PHE A 1 293 ? -7.335 3.455 -40.907 1.00 87.88 293 PHE A CA 1
ATOM 2295 C C . PHE A 1 293 ? -6.864 4.740 -41.611 1.00 87.88 293 PHE A C 1
ATOM 2297 O O . PHE A 1 293 ? -7.061 5.826 -41.080 1.00 87.88 293 PHE A O 1
ATOM 2304 N N . GLN A 1 294 ? -6.232 4.620 -42.782 1.00 89.12 294 GLN A N 1
ATOM 2305 C CA . GLN A 1 294 ? -5.729 5.738 -43.586 1.00 89.12 294 GLN A CA 1
ATOM 2306 C C . GLN A 1 294 ? -6.858 6.625 -44.137 1.00 89.12 294 GLN A C 1
ATOM 2308 O O . GLN A 1 294 ? -6.652 7.822 -44.331 1.00 89.12 294 GLN A O 1
ATOM 2313 N N . TYR A 1 295 ? -8.055 6.057 -44.318 1.00 88.12 295 TYR A N 1
ATOM 2314 C CA . TYR A 1 295 ? -9.257 6.764 -44.766 1.00 88.12 295 TYR A CA 1
ATOM 2315 C C . TYR A 1 295 ? -9.971 7.484 -43.618 1.00 88.12 295 TYR A C 1
ATOM 2317 O O . TYR A 1 295 ? -10.972 8.147 -43.856 1.00 88.12 295 TYR A O 1
ATOM 2325 N N . LEU A 1 296 ? -9.487 7.367 -42.377 1.00 88.81 296 LEU A N 1
ATOM 2326 C CA . LEU A 1 296 ? -10.167 7.868 -41.187 1.00 88.81 296 LEU A CA 1
ATOM 2327 C C . LEU A 1 296 ? -9.267 8.816 -40.401 1.00 88.81 296 LEU A C 1
ATOM 2329 O O . LEU A 1 296 ? -8.183 8.440 -39.952 1.00 88.81 296 LEU A O 1
ATOM 2333 N N . GLU A 1 297 ? -9.757 10.018 -40.129 1.00 89.12 297 GLU A N 1
ATOM 2334 C CA . GLU A 1 297 ? -9.105 10.965 -39.230 1.00 89.12 297 GLU A CA 1
ATOM 2335 C C . GLU A 1 297 ? -9.919 11.194 -37.960 1.00 89.12 297 GLU A C 1
ATOM 2337 O O . GLU A 1 297 ? -11.145 11.109 -37.949 1.00 89.12 297 GLU A O 1
ATOM 2342 N N . LEU A 1 298 ? -9.224 11.428 -36.847 1.00 84.44 298 LEU A N 1
ATOM 2343 C CA . LEU A 1 298 ? -9.890 11.784 -35.602 1.00 84.44 298 LEU A CA 1
ATOM 2344 C C . LEU A 1 298 ? -10.413 13.206 -35.720 1.00 84.44 298 LEU A C 1
ATOM 2346 O O . LEU A 1 298 ? -9.656 14.118 -36.052 1.00 84.44 298 LEU A O 1
ATOM 2350 N N . ARG A 1 299 ? -11.693 13.383 -35.400 1.00 70.12 299 ARG A N 1
ATOM 2351 C CA . ARG A 1 299 ? -12.282 14.704 -35.238 1.00 70.12 299 ARG A CA 1
ATOM 2352 C C . ARG A 1 299 ? -11.700 15.316 -33.966 1.00 70.12 299 ARG A C 1
ATOM 2354 O O . ARG A 1 299 ? -12.130 15.000 -32.862 1.00 70.12 299 ARG A O 1
ATOM 2361 N N . ILE A 1 300 ? -10.637 16.094 -34.120 1.00 62.69 300 ILE A N 1
ATOM 2362 C CA . ILE A 1 300 ? -10.107 16.928 -33.047 1.00 62.69 300 ILE A CA 1
ATOM 2363 C C . ILE A 1 300 ? -10.894 18.225 -33.164 1.00 62.69 300 ILE A C 1
ATOM 2365 O O . ILE A 1 300 ? -10.559 19.062 -34.001 1.00 62.69 300 ILE A O 1
ATOM 2369 N N . ASP A 1 301 ? -11.982 18.344 -32.405 1.00 55.94 301 ASP A N 1
ATOM 2370 C CA . ASP A 1 301 ? -12.653 19.633 -32.263 1.00 55.94 301 ASP A CA 1
ATOM 2371 C C . ASP A 1 301 ? -11.600 20.606 -31.689 1.00 55.94 301 ASP A C 1
ATOM 2373 O O . ASP A 1 301 ? -11.054 20.375 -30.606 1.00 55.94 301 ASP A O 1
ATOM 2377 N N . ARG A 1 302 ? -11.209 21.602 -32.491 1.00 40.56 302 ARG A N 1
ATOM 2378 C CA . ARG A 1 302 ? -10.398 22.744 -32.052 1.00 40.56 302 ARG A CA 1
ATOM 2379 C C . ARG A 1 302 ? -11.309 23.812 -31.478 1.00 40.56 302 ARG A C 1
ATOM 2381 O O . ARG A 1 302 ? -12.404 23.993 -32.055 1.00 40.56 302 ARG A O 1
#

Organism: NCBI:txid163714

Radius of gyration: 30.59 Å; chains: 1; bounding box: 88×55×83 Å

pLDDT: mean 71.94, std 19.93, range [28.0, 95.81]

Foldseek 3Di:
DVVVVVVVVVVVVVPDDDDDDQDADQDPVNDPPHGDCVRRVVSCVVVCVVVVVVVLLVWFVDKAFLVRQCVQQVLLADVVPAPPDPVCSVVSNVRSVVSLVVVCVVPVPDPPDDWDWDDDPGIITTNDDCLSSVVVSVVSVVVVVVVVVVDPDPDDDDDDDDDPDDDDPDDDDDDDDDDDDDPDDDPPDDDDPPDDPDDDDDPPVVVVVVVCVSSVVPDPCPPPPDDPDFAWDDDPNDTGGDFAKWFFCAKPPPPPPPDVDIDHHGDIWTFGHDDPVQWTFTQDPNDTDTHGCVRIGHPPPD